Protein AF-A0A7C3QJI5-F1 (afdb_monomer_lite)

Structure (mmCIF, N/CA/C/O backbone):
data_AF-A0A7C3QJI5-F1
#
_entry.id   AF-A0A7C3QJI5-F1
#
loop_
_atom_site.group_PDB
_atom_site.id
_atom_site.type_symbol
_atom_site.label_atom_id
_atom_site.label_alt_id
_atom_site.label_comp_id
_atom_site.label_asym_id
_atom_site.label_entity_id
_atom_site.label_seq_id
_atom_site.pdbx_PDB_ins_code
_atom_site.Cartn_x
_atom_site.Cartn_y
_atom_site.Cartn_z
_atom_site.occupancy
_atom_site.B_iso_or_equiv
_atom_site.auth_seq_id
_atom_site.auth_comp_id
_atom_site.auth_asym_id
_atom_site.auth_atom_id
_atom_site.pdbx_PDB_model_num
ATOM 1 N N . MET A 1 1 ? -39.147 -34.433 25.032 1.00 37.22 1 MET A N 1
ATOM 2 C CA . MET A 1 1 ? -38.237 -33.957 23.972 1.00 37.22 1 MET A CA 1
ATOM 3 C C . MET A 1 1 ? -39.047 -33.051 23.064 1.00 37.22 1 MET A C 1
ATOM 5 O O . MET A 1 1 ? -39.838 -33.552 22.281 1.00 37.22 1 MET A O 1
ATOM 9 N N . ALA A 1 2 ? -38.952 -31.740 23.266 1.00 30.20 2 ALA A N 1
ATOM 10 C CA . ALA A 1 2 ? -39.577 -30.734 22.415 1.00 30.20 2 ALA A CA 1
ATOM 11 C C . ALA A 1 2 ? -38.428 -29.905 21.840 1.00 30.20 2 ALA A C 1
ATOM 13 O O . ALA A 1 2 ? -37.744 -29.210 22.587 1.00 30.20 2 ALA A O 1
ATOM 14 N N . GLY A 1 3 ? -38.141 -30.096 20.553 1.00 29.52 3 GLY A N 1
ATOM 15 C CA . GLY A 1 3 ? -37.125 -29.338 19.834 1.00 29.52 3 GLY A CA 1
ATOM 16 C C . GLY A 1 3 ? -37.731 -28.025 19.365 1.00 29.52 3 GLY A C 1
ATOM 17 O O . GLY A 1 3 ? -38.670 -28.031 18.572 1.00 29.52 3 GLY A O 1
ATOM 18 N N . ILE A 1 4 ? -37.219 -26.916 19.887 1.00 30.67 4 ILE A N 1
ATOM 19 C CA . ILE A 1 4 ? -37.513 -25.575 19.389 1.00 30.67 4 ILE A CA 1
ATOM 20 C C . ILE A 1 4 ? -36.635 -25.386 18.150 1.00 30.67 4 ILE A C 1
ATOM 22 O O . ILE A 1 4 ? -35.416 -25.293 18.257 1.00 30.67 4 ILE A O 1
ATOM 26 N N . SER A 1 5 ? -37.258 -25.397 16.974 1.00 29.47 5 SER A N 1
ATOM 27 C CA . SER A 1 5 ? -36.629 -24.958 15.731 1.00 29.47 5 SER A CA 1
ATOM 28 C C . SER A 1 5 ? -36.672 -23.433 15.724 1.00 29.47 5 SER A C 1
ATOM 30 O O . SER A 1 5 ? -37.748 -22.841 15.648 1.00 29.47 5 SER A O 1
ATOM 32 N N . ALA A 1 6 ? -35.510 -22.804 15.888 1.00 30.86 6 ALA A N 1
ATOM 33 C CA . ALA A 1 6 ? -35.349 -21.382 15.632 1.00 30.86 6 ALA A CA 1
ATOM 34 C C . ALA A 1 6 ? -35.400 -21.163 14.113 1.00 30.86 6 ALA A C 1
ATOM 36 O O . ALA A 1 6 ? -34.700 -21.845 13.363 1.00 30.86 6 ALA A O 1
ATOM 37 N N . ALA A 1 7 ? -36.270 -20.258 13.670 1.00 31.17 7 ALA A N 1
ATOM 38 C CA . ALA A 1 7 ? -36.302 -19.796 12.291 1.00 31.17 7 ALA A CA 1
ATOM 39 C C . ALA A 1 7 ? -35.037 -18.969 11.996 1.00 31.17 7 ALA A C 1
ATOM 41 O O . ALA A 1 7 ? -34.565 -18.269 12.897 1.00 31.17 7 ALA A O 1
ATOM 42 N N . PRO A 1 8 ? -34.490 -19.021 10.769 1.00 31.88 8 PRO A N 1
ATOM 43 C CA . PRO A 1 8 ? -33.385 -18.154 10.395 1.00 31.88 8 PRO A CA 1
ATOM 44 C C . PRO A 1 8 ? -33.875 -16.703 10.418 1.00 31.88 8 PRO A C 1
ATOM 46 O O . PRO A 1 8 ? -34.916 -16.377 9.844 1.00 31.88 8 PRO A O 1
ATOM 49 N N . ILE A 1 9 ? -33.140 -15.845 11.123 1.00 31.09 9 ILE A N 1
ATOM 50 C CA . ILE A 1 9 ? -33.306 -14.397 11.033 1.00 31.09 9 ILE A CA 1
ATOM 51 C C . ILE A 1 9 ? -32.809 -14.018 9.640 1.00 31.09 9 ILE A C 1
ATOM 53 O O . ILE A 1 9 ? -31.629 -14.174 9.339 1.00 31.09 9 ILE A O 1
ATOM 57 N N . ALA A 1 10 ? -33.724 -13.588 8.776 1.00 28.12 10 ALA A N 1
ATOM 58 C CA . ALA A 1 10 ? -33.364 -12.945 7.526 1.00 28.12 10 ALA A CA 1
ATOM 59 C C . ALA A 1 10 ? -32.764 -11.580 7.878 1.00 28.12 10 ALA A C 1
ATOM 61 O O . ALA A 1 10 ? -33.496 -10.647 8.205 1.00 28.12 10 ALA A O 1
ATOM 62 N N . VAL A 1 11 ? -31.435 -11.493 7.867 1.00 32.16 11 VAL A N 1
ATOM 63 C CA . VAL A 1 11 ? -30.728 -10.216 7.816 1.00 32.16 11 VAL A CA 1
ATOM 64 C C . VAL A 1 11 ? -30.914 -9.718 6.390 1.00 32.16 11 VAL A C 1
ATOM 66 O O . VAL A 1 11 ? -30.274 -10.193 5.460 1.00 32.16 11 VAL A O 1
ATOM 69 N N . THR A 1 12 ? -31.893 -8.844 6.184 1.00 32.06 12 THR A N 1
ATOM 70 C CA . THR A 1 12 ? -31.950 -8.031 4.973 1.00 32.06 12 THR A CA 1
ATOM 71 C C . THR A 1 12 ? -30.920 -6.927 5.160 1.00 32.06 12 THR A C 1
ATOM 73 O O . THR A 1 12 ? -31.272 -5.878 5.694 1.00 32.06 12 THR A O 1
ATOM 76 N N . SER A 1 13 ? -29.656 -7.177 4.806 1.00 41.47 13 SER A N 1
ATOM 77 C CA . SER A 1 13 ? -28.689 -6.090 4.670 1.00 41.47 13 SER A CA 1
ATOM 78 C C . SER A 1 13 ? -29.218 -5.174 3.571 1.00 41.47 13 SER A C 1
ATOM 80 O O . SER A 1 13 ? -29.479 -5.596 2.437 1.00 41.47 13 SER A O 1
ATOM 82 N N . ALA A 1 14 ? -29.515 -3.930 3.935 1.00 44.91 14 ALA A N 1
ATOM 83 C CA . ALA A 1 14 ? -29.798 -2.892 2.966 1.00 44.91 14 ALA A CA 1
ATOM 84 C C . ALA A 1 14 ? -28.475 -2.621 2.253 1.00 44.91 14 ALA A C 1
ATOM 86 O O . ALA A 1 14 ? -27.680 -1.812 2.701 1.00 44.91 14 ALA A O 1
ATOM 87 N N . ARG A 1 15 ? -28.200 -3.381 1.191 1.00 53.03 15 ARG A N 1
ATOM 88 C CA . ARG A 1 15 ? -26.990 -3.209 0.394 1.00 53.03 15 ARG A CA 1
ATOM 89 C C . ARG A 1 15 ? -26.927 -1.750 -0.047 1.00 53.03 15 ARG A C 1
ATOM 91 O O . ARG A 1 15 ? -27.808 -1.323 -0.802 1.00 53.03 15 ARG A O 1
ATOM 98 N N . ALA A 1 16 ? -25.924 -1.010 0.423 1.00 51.44 16 ALA A N 1
ATOM 99 C CA . ALA A 1 16 ? -25.669 0.341 -0.046 1.00 51.44 16 ALA A CA 1
ATOM 100 C C . ALA A 1 16 ? -25.594 0.290 -1.576 1.00 51.44 16 ALA A C 1
ATOM 102 O O . ALA A 1 16 ? -24.775 -0.429 -2.158 1.00 51.44 16 ALA A O 1
ATOM 103 N N . ALA A 1 17 ? -26.493 0.992 -2.266 1.00 51.75 17 ALA A N 1
ATOM 104 C CA . ALA A 1 17 ? -26.348 1.127 -3.706 1.00 51.75 17 ALA A CA 1
ATOM 105 C C . ALA A 1 17 ? -25.010 1.837 -3.967 1.00 51.75 17 ALA A C 1
ATOM 107 O O . ALA A 1 17 ? -24.667 2.765 -3.242 1.00 51.75 17 ALA A O 1
ATOM 108 N N . ALA A 1 18 ? -24.288 1.476 -5.029 1.00 49.03 18 ALA A N 1
ATOM 109 C CA . ALA A 1 18 ? -23.010 2.090 -5.432 1.00 49.03 18 ALA A CA 1
ATOM 110 C C . ALA A 1 18 ? -22.975 3.642 -5.398 1.00 49.03 18 ALA A C 1
ATOM 112 O O . ALA A 1 18 ? -21.908 4.246 -5.330 1.00 49.03 18 ALA A O 1
ATOM 113 N N . ALA A 1 19 ? -24.137 4.303 -5.466 1.00 45.56 19 ALA A N 1
ATOM 114 C CA . ALA A 1 19 ? -24.291 5.756 -5.380 1.00 45.56 19 ALA A CA 1
ATOM 115 C C . ALA A 1 19 ? -24.276 6.337 -3.946 1.00 45.56 19 ALA A C 1
ATOM 117 O O . ALA A 1 19 ? -24.152 7.554 -3.802 1.00 45.56 19 ALA A O 1
ATOM 118 N N . GLU A 1 20 ? -24.420 5.511 -2.908 1.00 59.94 20 GLU A N 1
ATOM 119 C CA . GLU A 1 20 ? -24.510 5.930 -1.500 1.00 59.94 20 GLU A CA 1
ATOM 120 C C . GLU A 1 20 ? -23.198 5.750 -0.730 1.00 59.94 20 GLU A C 1
ATOM 122 O O . GLU A 1 20 ? -23.018 6.390 0.305 1.00 59.94 20 GLU A O 1
ATOM 127 N N . ILE A 1 21 ? -22.241 4.994 -1.282 1.00 64.38 21 ILE A N 1
ATOM 128 C CA . ILE A 1 21 ? -20.943 4.771 -0.645 1.00 64.38 21 ILE A CA 1
ATOM 129 C C . ILE A 1 21 ? -20.172 6.105 -0.546 1.00 64.38 21 ILE A C 1
ATOM 131 O O . ILE A 1 21 ? -19.881 6.739 -1.573 1.00 64.38 21 ILE A O 1
ATOM 135 N N . PRO A 1 22 ? -19.843 6.581 0.671 1.00 64.62 22 PRO A N 1
ATOM 136 C CA . PRO A 1 22 ? -19.053 7.787 0.850 1.00 64.62 22 PRO A CA 1
ATOM 137 C C . PRO A 1 22 ? -17.663 7.587 0.246 1.00 64.62 22 PRO A C 1
ATOM 139 O O . PRO A 1 22 ? -16.933 6.672 0.617 1.00 64.62 22 PRO A O 1
ATOM 142 N N . TYR A 1 23 ? -17.287 8.483 -0.664 1.00 67.12 23 TYR A N 1
ATOM 143 C CA . TYR A 1 23 ? -16.016 8.394 -1.361 1.00 67.12 23 TYR A CA 1
ATOM 144 C C . TYR A 1 23 ? -15.175 9.659 -1.175 1.00 67.12 23 TYR A C 1
ATOM 146 O O . TYR A 1 23 ? -15.666 10.790 -1.272 1.00 67.12 23 TYR A O 1
ATOM 154 N N . TYR A 1 24 ? -13.890 9.465 -0.901 1.00 73.12 24 TYR A N 1
ATOM 155 C CA . TYR A 1 24 ? -12.886 10.516 -0.798 1.00 73.12 24 TYR A CA 1
ATOM 156 C C . TYR A 1 24 ? -11.577 9.994 -1.385 1.00 73.12 24 TYR A C 1
ATOM 158 O O . TYR A 1 24 ? -11.212 8.845 -1.169 1.00 73.12 24 TYR A O 1
ATOM 166 N N . ILE A 1 25 ? -10.892 10.831 -2.161 1.00 73.44 25 ILE A N 1
ATOM 167 C CA . ILE A 1 25 ? -9.650 10.453 -2.831 1.00 73.44 25 ILE A CA 1
ATOM 168 C C . ILE A 1 25 ? -8.547 11.400 -2.383 1.00 73.44 25 ILE A C 1
ATOM 170 O O . ILE A 1 25 ? -8.699 12.621 -2.501 1.00 73.44 25 ILE A O 1
ATOM 174 N N . ASN A 1 26 ? -7.441 10.830 -1.906 1.00 76.94 26 ASN A N 1
ATOM 175 C CA . ASN A 1 26 ? -6.274 11.558 -1.448 1.00 76.94 26 ASN A CA 1
ATOM 176 C C . ASN A 1 26 ? -4.977 10.953 -2.004 1.00 76.94 26 ASN A C 1
ATOM 178 O O . ASN A 1 26 ? -4.395 10.032 -1.444 1.00 76.94 26 ASN A O 1
ATOM 182 N N . TYR A 1 27 ? -4.474 11.547 -3.083 1.00 75.00 27 TYR A N 1
ATOM 183 C CA . TYR A 1 27 ? -3.225 11.126 -3.727 1.00 75.00 27 TYR A CA 1
ATOM 184 C C . TYR A 1 27 ? -1.950 11.559 -2.984 1.00 75.00 27 TYR A C 1
ATOM 186 O O . TYR A 1 27 ? -0.862 11.477 -3.547 1.00 75.00 27 TYR A O 1
ATOM 194 N N . VAL A 1 28 ? -2.070 12.082 -1.761 1.00 76.38 28 VAL A N 1
ATOM 195 C CA . VAL A 1 28 ? -0.920 12.476 -0.945 1.00 76.38 28 VAL A CA 1
ATOM 196 C C . VAL A 1 28 ? -0.322 11.244 -0.286 1.00 76.38 28 VAL A C 1
ATOM 198 O O . VAL A 1 28 ? -1.032 10.506 0.397 1.00 76.38 28 VAL A O 1
ATOM 201 N N . ALA A 1 29 ? 0.991 11.071 -0.433 1.00 72.75 29 ALA A N 1
ATOM 202 C CA . ALA A 1 29 ? 1.708 10.045 0.311 1.00 72.75 29 ALA A CA 1
ATOM 203 C C . ALA A 1 29 ? 1.620 10.290 1.828 1.00 72.75 29 ALA A C 1
ATOM 205 O O . ALA A 1 29 ? 1.608 11.448 2.274 1.00 72.75 29 ALA A O 1
ATOM 206 N N . PRO A 1 30 ? 1.599 9.224 2.649 1.00 67.69 30 PRO A N 1
ATOM 207 C CA . PRO A 1 30 ? 1.715 9.353 4.095 1.00 67.69 30 PRO A CA 1
ATOM 208 C C . PRO A 1 30 ? 2.927 10.212 4.479 1.00 67.69 30 PRO A C 1
ATOM 210 O O . PRO A 1 30 ? 4.040 10.017 3.992 1.00 67.69 30 PRO A O 1
ATOM 213 N N . ARG A 1 31 ? 2.722 11.198 5.360 1.00 63.59 31 ARG A N 1
ATOM 214 C CA . ARG A 1 31 ? 3.813 12.069 5.812 1.00 63.59 31 ARG A CA 1
ATOM 215 C C . ARG A 1 31 ? 4.606 11.387 6.916 1.00 63.59 31 ARG A C 1
ATOM 217 O O . ARG A 1 31 ? 4.045 11.066 7.958 1.00 63.59 31 ARG A O 1
ATOM 224 N N . ILE A 1 32 ? 5.916 11.292 6.733 1.00 53.62 32 ILE A N 1
ATOM 225 C CA . ILE A 1 32 ? 6.856 11.027 7.824 1.00 53.62 32 ILE A CA 1
ATOM 226 C C . ILE A 1 32 ? 7.252 12.377 8.433 1.00 53.62 32 ILE A C 1
ATOM 228 O O . ILE A 1 32 ? 7.535 13.342 7.713 1.00 53.62 32 ILE A O 1
ATOM 232 N N . GLU A 1 33 ? 7.237 12.477 9.762 1.00 47.34 33 GLU A N 1
ATOM 233 C CA . GLU A 1 33 ? 7.727 13.665 10.458 1.00 47.34 33 GLU A CA 1
ATOM 234 C C . GLU A 1 33 ? 9.216 13.859 10.136 1.00 47.34 33 GLU A C 1
ATOM 236 O O . GLU A 1 33 ? 10.023 12.938 10.261 1.00 47.34 33 GLU A O 1
ATOM 241 N N . ARG A 1 34 ? 9.598 15.056 9.675 1.00 50.12 34 ARG A N 1
ATOM 242 C CA . ARG A 1 34 ? 11.010 15.350 9.414 1.00 50.12 34 ARG A CA 1
ATOM 243 C C . ARG A 1 34 ? 11.739 15.415 10.755 1.00 50.12 34 ARG A C 1
ATOM 245 O O . ARG A 1 34 ? 11.548 16.382 11.487 1.00 50.12 34 ARG A O 1
ATOM 252 N N . GLN A 1 35 ? 12.599 14.440 11.052 1.00 40.69 35 GLN A N 1
ATOM 253 C CA . GLN A 1 35 ? 13.579 14.588 12.131 1.00 40.69 35 GLN A CA 1
ATOM 254 C C . GLN A 1 35 ? 14.497 15.770 11.795 1.00 40.69 35 GLN A C 1
ATOM 256 O O . GLN A 1 35 ? 15.209 15.755 10.793 1.00 40.69 35 GLN A O 1
ATOM 261 N N . SER A 1 36 ? 14.445 16.820 12.611 1.00 46.78 36 SER A N 1
ATOM 262 C CA . SER A 1 36 ? 15.099 18.113 12.361 1.00 46.78 36 SER A CA 1
ATOM 263 C C . SER A 1 36 ? 16.388 18.318 13.162 1.00 46.78 36 SER A C 1
ATOM 265 O O . SER A 1 36 ? 16.854 19.444 13.326 1.00 46.78 36 SER A O 1
ATOM 267 N N . ASP A 1 37 ? 16.966 17.246 13.698 1.00 40.91 37 ASP A N 1
ATOM 268 C CA . ASP A 1 37 ? 17.826 17.367 14.880 1.00 40.91 37 ASP A CA 1
ATOM 269 C C . ASP A 1 37 ? 19.327 17.231 14.550 1.00 40.91 37 ASP A C 1
ATOM 271 O O . ASP A 1 37 ? 20.174 17.300 15.442 1.00 40.91 37 ASP A O 1
ATOM 275 N N . GLY A 1 38 ? 19.681 17.062 13.269 1.00 44.06 38 GLY A N 1
ATOM 276 C CA . GLY A 1 38 ? 21.058 16.879 12.798 1.00 44.06 38 GLY A CA 1
ATOM 277 C C . GLY A 1 38 ? 21.516 17.946 11.793 1.00 44.06 38 GLY A C 1
ATOM 278 O O . GLY A 1 38 ? 20.692 18.525 11.087 1.00 44.06 38 GLY A O 1
ATOM 279 N N . PRO A 1 39 ? 22.832 18.223 11.693 1.00 38.03 39 PRO A N 1
ATOM 280 C CA . PRO A 1 39 ? 23.362 19.080 10.641 1.00 38.03 39 PRO A CA 1
ATOM 281 C C . PRO A 1 39 ? 23.146 18.421 9.272 1.00 38.03 39 PRO A C 1
ATOM 283 O O . PRO A 1 39 ? 23.663 17.339 9.000 1.00 38.03 39 PRO A O 1
ATOM 286 N N . GLU A 1 40 ? 22.382 19.094 8.415 1.00 45.47 40 GLU A N 1
ATOM 287 C CA . GLU A 1 40 ? 22.104 18.682 7.039 1.00 45.47 40 GLU A CA 1
ATOM 288 C C . GLU A 1 40 ? 23.413 18.542 6.238 1.00 45.47 40 GLU A C 1
ATOM 290 O O . GLU A 1 40 ? 24.265 19.437 6.240 1.00 45.47 40 GLU A O 1
ATOM 295 N N . VAL A 1 41 ? 23.600 17.407 5.555 1.00 46.00 41 VAL A N 1
ATOM 296 C CA . VAL A 1 41 ? 24.807 17.147 4.756 1.00 46.00 41 VAL A CA 1
ATOM 297 C C . VAL A 1 41 ? 24.670 17.842 3.400 1.00 46.00 41 VAL A C 1
ATOM 299 O O . VAL A 1 41 ? 23.719 17.603 2.661 1.00 46.00 41 VAL A O 1
ATOM 302 N N . ALA A 1 42 ? 25.618 18.721 3.069 1.00 39.25 42 ALA A N 1
ATOM 303 C CA . ALA A 1 42 ? 25.590 19.499 1.833 1.00 39.25 42 ALA A CA 1
ATOM 304 C C . ALA A 1 42 ? 25.774 18.613 0.585 1.00 39.25 42 ALA A C 1
ATOM 306 O O . ALA A 1 42 ? 26.784 17.920 0.450 1.00 39.25 42 ALA A O 1
ATOM 307 N N . GLY A 1 43 ? 24.830 18.699 -0.356 1.00 47.25 43 GLY A N 1
ATOM 308 C CA . GLY A 1 43 ? 24.978 18.170 -1.712 1.00 47.25 43 GLY A CA 1
ATOM 309 C C . GLY A 1 43 ? 25.944 19.000 -2.569 1.00 47.25 43 GLY A C 1
ATOM 310 O O . GLY A 1 43 ? 26.368 20.104 -2.199 1.00 47.25 43 GLY A O 1
ATOM 311 N N . ALA A 1 44 ? 26.303 18.471 -3.742 1.00 36.16 44 ALA A N 1
ATOM 312 C CA . ALA A 1 44 ? 27.173 19.153 -4.698 1.00 36.16 44 ALA A CA 1
ATOM 313 C C . ALA A 1 44 ? 26.539 20.482 -5.155 1.00 36.16 44 ALA A C 1
ATOM 315 O O . ALA A 1 44 ? 25.584 20.491 -5.923 1.00 36.16 44 ALA A O 1
ATOM 316 N N . GLY A 1 45 ? 27.073 21.610 -4.674 1.00 47.28 45 GLY A N 1
ATOM 317 C CA . GLY A 1 45 ? 26.586 22.955 -5.012 1.00 47.28 45 GLY A CA 1
ATOM 318 C C . GLY A 1 45 ? 26.290 23.865 -3.818 1.00 47.28 45 GLY A C 1
ATOM 319 O O . GLY A 1 45 ? 26.064 25.054 -4.021 1.00 47.28 45 GLY A O 1
ATOM 320 N N . GLY A 1 46 ? 26.342 23.362 -2.579 1.00 34.97 46 GLY A N 1
ATOM 321 C CA . GLY A 1 46 ? 26.283 24.211 -1.379 1.00 34.97 46 GLY A CA 1
ATOM 322 C C . GLY A 1 46 ? 24.930 24.888 -1.117 1.00 34.97 46 GLY A C 1
ATOM 323 O O . GLY A 1 46 ? 24.886 25.875 -0.385 1.00 34.97 46 GLY A O 1
ATOM 324 N N . VAL A 1 47 ? 23.840 24.371 -1.691 1.00 34.50 47 VAL A N 1
ATOM 325 C CA . VAL A 1 47 ? 22.466 24.779 -1.362 1.00 34.50 47 VAL A CA 1
ATOM 326 C C . VAL A 1 47 ? 21.850 23.729 -0.428 1.00 34.50 47 VAL A C 1
ATOM 328 O O . VAL A 1 47 ? 22.050 22.528 -0.606 1.00 34.50 47 VAL A O 1
ATOM 331 N N . LEU A 1 48 ? 21.178 24.206 0.619 1.00 42.41 48 LEU A N 1
ATOM 332 C CA . LEU A 1 48 ? 20.594 23.415 1.706 1.00 42.41 48 LEU A CA 1
ATOM 333 C C . LEU A 1 48 ? 19.191 22.934 1.300 1.00 42.41 48 LEU A C 1
ATOM 335 O O . LEU A 1 48 ? 18.396 23.728 0.798 1.00 42.41 48 LEU A O 1
ATOM 339 N N . GLY A 1 49 ? 18.911 21.645 1.490 1.00 40.34 49 GLY A N 1
ATOM 340 C CA . GLY A 1 49 ? 17.729 20.934 0.986 1.00 40.34 49 GLY A CA 1
ATOM 341 C C . GLY A 1 49 ? 18.129 19.731 0.117 1.00 40.34 49 GLY A C 1
ATOM 342 O O . GLY A 1 49 ? 19.312 19.603 -0.210 1.00 40.34 49 GLY A O 1
ATOM 343 N N . PRO A 1 50 ? 17.195 18.837 -0.263 1.00 37.22 50 PRO A N 1
ATOM 344 C CA . PRO A 1 50 ? 17.465 17.722 -1.171 1.00 37.22 50 PRO A CA 1
ATOM 345 C C . PRO A 1 50 ? 17.841 18.271 -2.557 1.00 37.22 50 PRO A C 1
ATOM 347 O O . PRO A 1 50 ? 17.024 18.383 -3.466 1.00 37.22 50 PRO A O 1
ATOM 350 N N . THR A 1 51 ? 19.094 18.685 -2.711 1.00 38.94 51 THR A N 1
ATOM 351 C CA . THR A 1 51 ? 19.595 19.385 -3.897 1.00 38.94 51 THR A CA 1
ATOM 352 C C . THR A 1 51 ? 19.878 18.457 -5.065 1.00 38.94 51 THR A C 1
ATOM 354 O O . THR A 1 51 ? 20.075 18.947 -6.172 1.00 38.94 51 THR A O 1
ATOM 357 N N . SER A 1 52 ? 19.815 17.136 -4.879 1.00 43.16 52 SER A N 1
ATOM 358 C CA . SER A 1 52 ? 19.763 16.204 -6.009 1.00 43.16 52 SER A CA 1
ATOM 359 C C . SER A 1 52 ? 18.410 16.224 -6.737 1.00 43.16 52 SER A C 1
ATOM 361 O O . SER A 1 52 ? 18.360 15.797 -7.883 1.00 43.16 52 SER A O 1
ATOM 363 N N . TYR A 1 53 ? 17.338 16.753 -6.122 1.00 48.81 53 TYR A N 1
ATOM 364 C CA . TYR A 1 53 ? 15.956 16.639 -6.630 1.00 48.81 53 TYR A CA 1
ATOM 365 C C . TYR A 1 53 ? 15.200 17.978 -6.751 1.00 48.81 53 TYR A C 1
ATOM 367 O O . TYR A 1 53 ? 13.986 17.984 -6.968 1.00 48.81 53 TYR A O 1
ATOM 375 N N . GLY A 1 54 ? 15.895 19.109 -6.570 1.00 55.41 54 GLY A N 1
ATOM 376 C CA . GLY A 1 54 ? 15.373 20.416 -6.126 1.00 55.41 54 GLY A CA 1
ATOM 377 C C . GLY A 1 54 ? 14.326 21.151 -6.977 1.00 55.41 54 GLY A C 1
ATOM 378 O O . GLY A 1 54 ? 14.097 22.321 -6.727 1.00 55.41 54 GLY A O 1
ATOM 379 N N . SER A 1 55 ? 13.679 20.524 -7.962 1.00 65.75 55 SER A N 1
ATOM 380 C CA . SER A 1 55 ? 12.449 21.069 -8.566 1.00 65.75 55 SER A CA 1
ATOM 381 C C . SER A 1 55 ? 11.336 20.027 -8.650 1.00 65.75 55 SER A C 1
ATOM 383 O O . SER A 1 55 ? 10.210 20.318 -8.261 1.00 65.75 55 SER A O 1
ATOM 385 N N . THR A 1 56 ? 11.636 18.791 -9.053 1.00 72.88 56 THR A N 1
ATOM 386 C CA . THR A 1 56 ? 10.650 17.703 -9.149 1.00 72.88 56 THR A CA 1
ATOM 387 C C . THR A 1 56 ? 10.119 17.283 -7.779 1.00 72.88 56 THR A C 1
ATOM 389 O O . THR A 1 56 ? 8.911 17.139 -7.601 1.00 72.88 56 THR A O 1
ATOM 392 N N . LEU A 1 57 ? 10.995 17.139 -6.778 1.00 72.94 57 LEU A N 1
ATOM 393 C CA . LEU A 1 57 ? 10.568 16.817 -5.413 1.00 72.94 57 LEU A CA 1
ATOM 394 C C . LEU A 1 57 ? 9.841 18.000 -4.760 1.00 72.94 57 LEU A C 1
ATOM 396 O O . LEU A 1 57 ? 8.881 17.807 -4.022 1.00 72.94 57 LEU A O 1
ATOM 400 N N . GLU A 1 58 ? 10.245 19.236 -5.059 1.00 74.88 58 GLU A N 1
ATOM 401 C CA . GLU A 1 58 ? 9.523 20.424 -4.588 1.00 74.88 58 GLU A CA 1
ATOM 402 C C . GLU A 1 58 ? 8.121 20.512 -5.200 1.00 74.88 58 GLU A C 1
ATOM 404 O O . GLU A 1 58 ? 7.160 20.805 -4.490 1.00 74.88 58 GLU A O 1
ATOM 409 N N . GLN A 1 59 ? 7.980 20.202 -6.492 1.00 77.12 59 GLN A N 1
ATOM 410 C CA . GLN A 1 59 ? 6.683 20.071 -7.156 1.00 77.12 59 GLN A CA 1
ATOM 411 C C . GLN A 1 59 ? 5.846 18.967 -6.513 1.00 77.12 59 GLN A C 1
ATOM 413 O O . GLN A 1 59 ? 4.660 19.186 -6.262 1.00 77.12 59 GLN A O 1
ATOM 418 N N . ALA A 1 60 ? 6.458 17.822 -6.195 1.00 76.88 60 ALA A N 1
ATOM 419 C CA . ALA A 1 60 ? 5.775 16.736 -5.510 1.00 76.88 60 ALA A CA 1
ATOM 420 C C . ALA A 1 60 ? 5.230 17.207 -4.152 1.00 76.88 60 ALA A C 1
ATOM 422 O O . ALA A 1 60 ? 4.026 17.158 -3.916 1.00 76.88 60 ALA A O 1
ATOM 423 N N . LEU A 1 61 ? 6.085 17.802 -3.317 1.00 78.81 61 LEU A N 1
ATOM 424 C CA . LEU A 1 61 ? 5.708 18.346 -2.011 1.00 78.81 61 LEU A CA 1
ATOM 425 C C . LEU A 1 61 ? 4.655 19.462 -2.107 1.00 78.81 61 LEU A C 1
ATOM 427 O O . LEU A 1 61 ? 3.795 19.579 -1.232 1.00 78.81 61 LEU A O 1
ATOM 431 N N . ALA A 1 62 ? 4.698 20.293 -3.150 1.00 78.50 62 ALA A N 1
ATOM 432 C CA . ALA A 1 62 ? 3.708 21.343 -3.379 1.00 78.50 62 ALA A CA 1
ATOM 433 C C . ALA A 1 62 ? 2.334 20.767 -3.756 1.00 78.50 62 ALA A C 1
ATOM 435 O O . ALA A 1 62 ? 1.303 21.261 -3.289 1.00 78.50 62 ALA A O 1
ATOM 436 N N . ILE A 1 63 ? 2.314 19.711 -4.573 1.00 78.62 63 ILE A N 1
ATOM 437 C CA . ILE A 1 63 ? 1.103 18.946 -4.884 1.00 78.62 63 ILE A CA 1
ATOM 438 C C . ILE A 1 63 ? 0.564 18.304 -3.606 1.00 78.62 63 ILE A C 1
ATOM 440 O O . ILE A 1 63 ? -0.609 18.490 -3.281 1.00 78.62 63 ILE A O 1
ATOM 444 N N . ASP A 1 64 ? 1.428 17.663 -2.826 1.00 78.00 64 ASP A N 1
ATOM 445 C CA . ASP A 1 64 ? 1.044 17.007 -1.581 1.00 78.00 64 ASP A CA 1
ATOM 446 C C . ASP A 1 64 ? 0.470 18.001 -0.563 1.00 78.00 64 ASP A C 1
ATOM 448 O O . ASP A 1 64 ? -0.519 17.735 0.119 1.00 78.00 64 ASP A O 1
ATOM 452 N N . ALA A 1 65 ? 1.035 19.207 -0.485 1.00 76.25 65 ALA A N 1
ATOM 453 C CA . ALA A 1 65 ? 0.508 20.279 0.353 1.00 76.25 65 ALA A CA 1
ATOM 454 C C . ALA A 1 65 ? -0.894 20.741 -0.078 1.00 76.25 65 ALA A C 1
ATOM 456 O O . ALA A 1 65 ? -1.711 21.076 0.782 1.00 76.25 65 ALA A O 1
ATOM 457 N N . LYS A 1 66 ? -1.197 20.741 -1.383 1.00 67.25 66 LYS A N 1
ATOM 458 C CA . LYS A 1 66 ? -2.510 21.136 -1.916 1.00 67.25 66 LYS A CA 1
ATOM 459 C C . LYS A 1 66 ? -3.611 20.136 -1.554 1.00 67.25 66 LYS A C 1
ATOM 461 O O . LYS A 1 66 ? -4.758 20.547 -1.385 1.00 67.25 66 LYS A O 1
ATOM 466 N N . TYR A 1 67 ? -3.270 18.855 -1.439 1.00 69.75 67 TYR A N 1
ATOM 467 C CA . TYR A 1 67 ? -4.234 17.775 -1.216 1.00 69.75 67 TYR A CA 1
ATOM 468 C C . TYR A 1 67 ? -4.211 17.200 0.208 1.00 69.75 67 TYR A C 1
ATOM 470 O O . TYR A 1 67 ? -4.949 16.271 0.494 1.00 69.75 67 TYR A O 1
ATOM 478 N N . ALA A 1 68 ? -3.469 17.806 1.141 1.00 69.19 68 ALA A N 1
ATOM 479 C CA . ALA A 1 68 ? -3.349 17.358 2.535 1.00 69.19 68 ALA A CA 1
ATOM 480 C C . ALA A 1 68 ? -4.620 17.517 3.403 1.00 69.19 68 ALA A C 1
ATOM 482 O O . ALA A 1 68 ? -4.546 17.436 4.630 1.00 69.19 68 ALA A O 1
ATOM 483 N N . GLY A 1 69 ? -5.773 17.812 2.799 1.00 69.12 69 GLY A N 1
ATOM 484 C CA . GLY A 1 69 ? -7.042 17.827 3.520 1.00 69.12 69 GLY A CA 1
ATOM 485 C C . GLY A 1 69 ? -7.411 16.419 3.990 1.00 69.12 69 GLY A C 1
ATOM 486 O O . GLY A 1 69 ? -7.044 15.438 3.360 1.00 69.12 69 GLY A O 1
ATOM 487 N N . GLY A 1 70 ? -8.137 16.309 5.100 1.00 69.25 70 GLY A N 1
ATOM 488 C CA . GLY A 1 70 ? -8.831 15.065 5.437 1.00 69.25 70 GLY A CA 1
ATOM 489 C C . GLY A 1 70 ? -10.136 14.929 4.647 1.00 69.25 70 GLY A C 1
ATOM 490 O O . GLY A 1 70 ? -10.553 15.861 3.949 1.00 69.25 70 GLY A O 1
ATOM 491 N N . ASN A 1 71 ? -10.829 13.802 4.818 1.00 76.25 71 ASN A N 1
ATOM 492 C CA . ASN A 1 71 ? -12.165 13.614 4.260 1.00 76.25 71 ASN A CA 1
ATOM 493 C C . ASN A 1 71 ? -13.103 14.751 4.728 1.00 76.25 71 ASN A C 1
ATOM 495 O O . ASN A 1 71 ? -13.294 14.957 5.932 1.00 76.25 71 ASN A O 1
ATOM 499 N N . PRO A 1 72 ? -13.710 15.521 3.805 1.00 77.62 72 PRO A N 1
ATOM 500 C CA . PRO A 1 72 ? -14.518 16.680 4.160 1.00 77.62 72 PRO A CA 1
ATOM 501 C C . PRO A 1 72 ? -15.826 16.324 4.881 1.00 77.62 72 PRO A C 1
ATOM 503 O O . PRO A 1 72 ? -16.389 17.198 5.544 1.00 77.62 72 PRO A O 1
ATOM 506 N N . ARG A 1 73 ? -16.347 15.095 4.744 1.00 77.25 73 ARG A N 1
ATOM 507 C CA . ARG A 1 73 ? -17.517 14.636 5.516 1.00 77.25 73 ARG A CA 1
ATOM 508 C C . ARG A 1 73 ? -17.124 14.419 6.974 1.00 77.25 73 ARG A C 1
ATOM 510 O O . ARG A 1 73 ? -17.718 15.042 7.857 1.00 77.25 73 ARG A O 1
ATOM 517 N N . ASP A 1 74 ? -16.052 13.671 7.198 1.00 78.00 74 ASP A N 1
ATOM 518 C CA . ASP A 1 74 ? -15.541 13.360 8.536 1.00 78.00 74 ASP A CA 1
ATOM 519 C C . ASP A 1 74 ? -15.094 14.630 9.258 1.00 78.00 74 ASP A C 1
ATOM 521 O O . ASP A 1 74 ? -15.444 14.847 10.416 1.00 78.00 74 ASP A O 1
ATOM 525 N N . ALA A 1 75 ? -14.428 15.549 8.550 1.00 81.56 75 ALA A N 1
ATOM 526 C CA . ALA A 1 75 ? -14.033 16.846 9.094 1.00 81.56 75 ALA A CA 1
ATOM 527 C C . ALA A 1 75 ? -15.238 17.682 9.570 1.00 81.56 75 ALA A C 1
ATOM 529 O O . ALA A 1 75 ? -15.172 18.334 10.614 1.00 81.56 75 ALA A O 1
ATOM 530 N N . LYS A 1 76 ? -16.368 17.657 8.844 1.00 83.00 76 LYS A N 1
ATOM 531 C CA . LYS A 1 76 ? -17.604 18.341 9.271 1.00 83.00 76 LYS A CA 1
ATOM 532 C C . LYS A 1 76 ? -18.220 17.678 10.498 1.00 83.00 76 LYS A C 1
ATOM 534 O O . LYS A 1 76 ? -18.680 18.384 11.398 1.00 83.00 76 LYS A O 1
ATOM 539 N N . GLN A 1 77 ? -18.238 16.349 10.536 1.00 80.88 77 GLN A N 1
ATOM 540 C CA . GLN A 1 77 ? -18.771 15.600 11.670 1.00 80.88 77 GLN A CA 1
ATOM 541 C C . GLN A 1 77 ? -17.917 15.816 12.926 1.00 80.88 77 GLN A C 1
ATOM 543 O O . GLN A 1 77 ? -18.458 16.066 14.006 1.00 80.88 77 GLN A O 1
ATOM 548 N N . LEU A 1 78 ? -16.591 15.827 12.775 1.00 84.25 78 LEU A N 1
ATOM 549 C CA . LEU A 1 78 ? -15.646 16.177 13.829 1.00 84.25 78 LEU A CA 1
ATOM 550 C C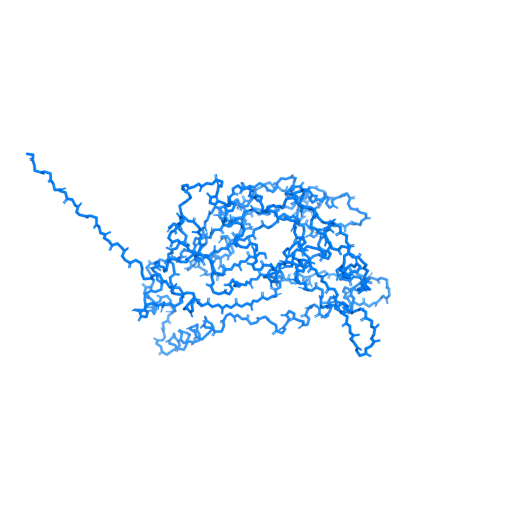 . LEU A 1 78 ? -15.901 17.596 14.349 1.00 84.25 78 LEU A C 1
ATOM 552 O O . LEU A 1 78 ? -16.123 17.767 15.544 1.00 84.25 78 LEU A O 1
ATOM 556 N N . ALA A 1 79 ? -15.986 18.596 13.466 1.00 87.56 79 ALA A N 1
ATOM 557 C CA . ALA A 1 79 ? -16.253 19.980 13.864 1.00 87.56 79 ALA A CA 1
ATOM 558 C C . ALA A 1 79 ? -17.587 20.134 14.624 1.00 87.56 79 ALA A C 1
ATOM 560 O O . ALA A 1 79 ? -17.686 20.906 15.582 1.00 87.56 79 ALA A O 1
ATOM 561 N N . LYS A 1 80 ? -18.626 19.380 14.235 1.00 86.94 80 LYS A N 1
ATOM 562 C CA . LYS A 1 80 ? -19.915 19.343 14.946 1.00 86.94 80 LYS A CA 1
ATOM 563 C C . LYS A 1 80 ? -19.765 18.758 16.355 1.00 86.94 80 LYS A C 1
ATOM 565 O O . LYS A 1 80 ? -20.291 19.339 17.307 1.00 86.94 80 LYS A O 1
ATOM 570 N N . LEU A 1 81 ? -19.042 17.645 16.492 1.00 86.69 81 LEU A N 1
ATOM 571 C CA . LEU A 1 81 ? -18.759 17.004 17.781 1.00 86.69 81 LEU A CA 1
ATOM 572 C C . LEU A 1 81 ? -17.906 17.897 18.691 1.00 86.69 81 LEU A C 1
ATOM 574 O O . LEU A 1 81 ? -18.198 18.001 19.880 1.00 86.69 81 LEU A O 1
ATOM 578 N N . GLU A 1 82 ? -16.904 18.585 18.147 1.00 89.25 82 GLU A N 1
ATOM 579 C CA . GLU A 1 82 ? -16.073 19.543 18.883 1.00 89.25 82 GLU A CA 1
ATOM 580 C C . GLU A 1 82 ? -16.889 20.742 19.374 1.00 89.25 82 GLU A C 1
ATOM 582 O O . GLU A 1 82 ? -16.815 21.114 20.548 1.00 89.25 82 GLU A O 1
ATOM 587 N N . ALA A 1 83 ? -17.738 21.315 18.516 1.00 92.25 83 ALA A N 1
ATOM 588 C CA . ALA A 1 83 ? -18.634 22.400 18.907 1.00 92.25 83 ALA A CA 1
ATOM 589 C C . ALA A 1 83 ? -19.599 21.966 20.024 1.00 92.25 83 ALA A C 1
ATOM 591 O O . ALA A 1 83 ? -19.855 22.726 20.964 1.00 92.25 83 ALA A O 1
ATOM 592 N N . GLN A 1 84 ? -20.114 20.734 19.954 1.00 91.94 84 GLN A N 1
ATOM 593 C CA . GLN A 1 84 ? -20.950 20.161 21.005 1.00 91.94 84 GLN A CA 1
ATOM 594 C C . GLN A 1 84 ? -20.160 19.933 22.301 1.00 91.94 84 GLN A C 1
ATOM 596 O O . GLN A 1 84 ? -20.657 20.271 23.376 1.00 91.94 84 GLN A O 1
ATOM 601 N N . ALA A 1 85 ? -18.925 19.437 22.210 1.00 93.12 85 ALA A N 1
ATOM 602 C CA . ALA A 1 85 ? -18.038 19.233 23.352 1.00 93.12 85 ALA A CA 1
ATOM 603 C C . ALA A 1 85 ? -17.760 20.531 24.110 1.00 93.12 85 ALA A C 1
ATOM 605 O O . ALA A 1 85 ? -17.903 20.573 25.334 1.00 93.12 85 ALA A O 1
ATOM 606 N N . ILE A 1 86 ? -17.463 21.611 23.382 1.00 94.62 86 ILE A N 1
ATOM 607 C CA . ILE A 1 86 ? -17.265 22.947 23.955 1.00 94.62 86 ILE A CA 1
ATOM 608 C C . ILE A 1 86 ? -18.555 23.445 24.617 1.00 94.62 86 ILE A C 1
ATOM 610 O O . ILE A 1 86 ? -18.526 23.934 25.746 1.00 94.62 86 ILE A O 1
ATOM 614 N N . LYS A 1 87 ? -19.700 23.310 23.937 1.00 95.50 87 LYS A N 1
ATOM 615 C CA . LYS A 1 87 ? -20.994 23.802 24.431 1.00 95.50 87 LYS A CA 1
ATOM 616 C C . LYS A 1 87 ? -21.469 23.071 25.688 1.00 95.50 87 LYS A C 1
ATOM 618 O O . LYS A 1 87 ? -22.020 23.702 26.587 1.00 95.50 87 LYS A O 1
ATOM 623 N N . GLU A 1 88 ? -21.313 21.753 25.733 1.00 95.31 88 GLU A N 1
ATOM 624 C CA . GLU A 1 88 ? -21.796 20.913 26.834 1.00 95.31 88 GLU A CA 1
ATOM 625 C C . GLU A 1 88 ? -20.766 20.717 27.951 1.00 95.31 88 GLU A C 1
ATOM 627 O O . GLU A 1 88 ? -21.109 20.152 28.990 1.00 95.31 88 GLU A O 1
ATOM 632 N N . ASN A 1 89 ? -19.524 21.177 27.754 1.00 94.25 89 ASN A N 1
ATOM 633 C CA . ASN A 1 89 ? -18.389 20.907 28.635 1.00 94.25 89 ASN A CA 1
ATOM 634 C C . ASN A 1 89 ? -18.221 19.399 28.915 1.00 94.25 89 ASN A C 1
ATOM 636 O O . ASN A 1 89 ? -18.046 18.965 30.055 1.00 94.25 89 ASN A O 1
ATOM 640 N N . LYS A 1 90 ? -18.332 18.599 27.850 1.00 92.88 90 LYS A N 1
ATOM 641 C CA . LYS A 1 90 ? -18.198 17.137 27.857 1.00 92.88 90 LYS A CA 1
ATOM 642 C C . LYS A 1 90 ? -17.166 16.722 26.822 1.00 92.88 90 LYS A C 1
ATOM 644 O O . LYS A 1 90 ? -17.082 17.329 25.761 1.00 92.88 90 LYS A O 1
ATOM 649 N N . SER A 1 91 ? -16.414 15.661 27.090 1.00 86.19 91 SER A N 1
ATOM 650 C CA . SER A 1 91 ? -15.535 15.075 26.077 1.00 86.19 91 SER A CA 1
ATOM 651 C C . SER A 1 91 ? -16.348 14.382 24.972 1.00 86.19 91 SER A C 1
ATOM 653 O O . SER A 1 91 ? -17.461 13.915 25.240 1.00 86.19 91 SER A O 1
ATOM 655 N N . PRO A 1 92 ? -15.797 14.214 23.753 1.00 82.31 92 PRO A N 1
ATOM 656 C CA . PRO A 1 92 ? -16.442 13.426 22.699 1.00 82.31 92 PRO A CA 1
ATOM 657 C C . PRO A 1 92 ? -16.873 12.031 23.169 1.00 82.31 92 PRO A C 1
ATOM 659 O O . PRO A 1 92 ? -17.964 11.574 22.843 1.00 82.31 92 PRO A O 1
ATOM 662 N N . ARG A 1 93 ? -16.068 11.391 24.029 1.00 82.88 93 ARG A N 1
ATOM 663 C CA . ARG A 1 93 ? -16.386 10.094 24.644 1.00 82.88 93 ARG A CA 1
ATOM 664 C C . ARG A 1 93 ? -17.667 10.136 25.485 1.00 82.88 93 ARG A C 1
ATOM 666 O O . ARG A 1 93 ? -18.471 9.212 25.424 1.00 82.88 93 ARG A O 1
ATOM 673 N N . GLN A 1 94 ? -17.863 11.201 26.264 1.00 86.50 94 GLN A N 1
ATOM 674 C CA . GLN A 1 94 ? -19.066 11.400 27.080 1.00 86.50 94 GLN A CA 1
ATOM 675 C C . GLN A 1 94 ? -20.294 11.726 26.223 1.00 86.50 94 GLN A C 1
ATOM 677 O O . GLN A 1 94 ? -21.391 11.286 26.554 1.00 86.50 94 GLN A O 1
ATOM 682 N N . ILE A 1 95 ? -20.114 12.473 25.129 1.00 85.69 95 ILE A N 1
ATOM 683 C CA . ILE A 1 95 ? -21.186 12.799 24.175 1.00 85.69 95 ILE A CA 1
ATOM 684 C C . ILE A 1 95 ? -21.669 11.532 23.469 1.00 85.69 95 ILE A C 1
ATOM 686 O O . ILE A 1 95 ? -22.864 11.252 23.474 1.00 85.69 95 ILE A O 1
ATOM 690 N N . LYS A 1 96 ? -20.732 10.738 22.933 1.00 81.25 96 LYS A N 1
ATOM 691 C CA . LYS A 1 96 ? -21.008 9.461 22.259 1.00 81.25 96 LYS A CA 1
ATOM 692 C C . LYS A 1 96 ? -21.408 8.332 23.216 1.00 81.25 96 LYS A C 1
ATOM 694 O O . LYS A 1 96 ? -21.764 7.255 22.764 1.00 81.25 96 LYS A O 1
ATOM 699 N N . GLN A 1 97 ? -21.318 8.549 24.533 1.00 85.00 97 GLN A N 1
ATOM 700 C CA . GLN A 1 97 ? -21.555 7.524 25.559 1.00 85.00 97 GLN A CA 1
ATOM 701 C C . GLN A 1 97 ? -20.736 6.239 25.322 1.00 85.00 97 GLN A C 1
ATOM 703 O O . GLN A 1 97 ? -21.205 5.128 25.571 1.00 85.00 97 GLN A O 1
ATOM 708 N N . ALA A 1 98 ? -19.500 6.390 24.834 1.00 83.50 98 ALA A N 1
ATOM 709 C CA . ALA A 1 98 ? -18.677 5.259 24.423 1.00 83.50 98 ALA A CA 1
ATOM 710 C C . ALA A 1 98 ? -18.338 4.353 25.619 1.00 83.50 98 ALA A C 1
ATOM 712 O O . ALA A 1 98 ? -17.780 4.797 26.631 1.00 83.50 98 ALA A O 1
ATOM 713 N N . LYS A 1 99 ? -18.671 3.065 25.482 1.00 83.56 99 LYS A N 1
ATOM 714 C CA . LYS A 1 99 ? -18.579 2.057 26.552 1.00 83.56 99 LYS A CA 1
ATOM 715 C C . LYS A 1 99 ? -17.147 1.590 26.835 1.00 83.56 99 LYS A C 1
ATOM 717 O O . LYS A 1 99 ? -16.889 1.061 27.911 1.00 83.56 99 LYS A O 1
ATOM 722 N N . GLY A 1 100 ? -16.217 1.819 25.913 1.00 87.31 100 GLY A N 1
ATOM 723 C CA . GLY A 1 100 ? -14.846 1.322 25.984 1.00 87.31 100 GLY A CA 1
ATOM 724 C C . GLY A 1 100 ? -13.937 2.010 24.974 1.00 87.31 100 GLY A C 1
ATOM 725 O O . GLY A 1 100 ? -14.260 3.091 24.480 1.00 87.31 100 GLY A O 1
ATOM 726 N N . THR A 1 101 ? -12.791 1.389 24.730 1.00 90.75 101 THR A N 1
ATOM 727 C CA . THR A 1 101 ? -11.928 1.675 23.581 1.00 90.75 101 THR A CA 1
ATOM 728 C C . THR A 1 101 ? -12.661 1.234 22.317 1.00 90.75 101 THR A C 1
ATOM 730 O O . THR A 1 101 ? -13.234 0.146 22.308 1.00 90.75 101 THR A O 1
ATOM 733 N N . GLN A 1 102 ? -12.702 2.091 21.299 1.00 90.81 102 GLN A N 1
ATOM 734 C CA . GLN A 1 102 ? -13.174 1.691 19.976 1.00 90.81 102 GLN A CA 1
ATOM 735 C C . GLN A 1 102 ? -12.063 0.902 19.285 1.00 90.81 102 GLN A C 1
ATOM 737 O O . GLN A 1 102 ? -10.895 1.278 19.378 1.00 90.81 102 GLN A O 1
ATOM 742 N N . GLU A 1 103 ? -12.430 -0.188 18.630 1.00 92.94 103 GLU A N 1
ATOM 743 C CA . GLU A 1 103 ? -11.508 -1.054 17.910 1.00 92.94 103 GLU A CA 1
ATOM 744 C C . GLU A 1 103 ? -11.916 -1.072 16.442 1.00 92.94 103 GLU A C 1
ATOM 746 O O . GLU A 1 103 ? -13.066 -1.387 16.148 1.00 92.94 103 GLU A O 1
ATOM 751 N N . ALA A 1 104 ? -10.983 -0.729 15.557 1.00 94.44 104 ALA A N 1
ATOM 752 C CA . ALA A 1 104 ? -11.151 -0.883 14.119 1.00 94.44 104 ALA A CA 1
ATOM 753 C C . ALA A 1 104 ? -10.359 -2.095 13.640 1.00 94.44 104 ALA A C 1
ATOM 755 O O . ALA A 1 104 ? -9.161 -2.212 13.928 1.00 94.44 104 ALA A O 1
ATOM 756 N N . ARG A 1 105 ? -11.023 -2.982 12.898 1.00 96.12 105 ARG A N 1
ATOM 757 C CA . ARG A 1 105 ? -10.398 -4.177 12.341 1.00 96.12 105 ARG A CA 1
ATOM 758 C C . ARG A 1 105 ? -10.033 -3.944 10.880 1.00 96.12 105 ARG A C 1
ATOM 760 O O . ARG A 1 105 ? -10.888 -3.672 10.049 1.00 96.12 105 ARG A O 1
ATOM 767 N N . LEU A 1 106 ? -8.744 -4.037 10.579 1.00 97.38 106 LEU A N 1
ATOM 768 C CA . LEU A 1 106 ? -8.177 -3.746 9.267 1.00 97.38 106 LEU A CA 1
ATOM 769 C C . LEU A 1 106 ? -7.981 -5.032 8.473 1.00 97.38 106 LEU A C 1
ATOM 771 O O . LEU A 1 106 ? -7.301 -5.952 8.939 1.00 97.38 106 LEU A O 1
ATOM 775 N N . LEU A 1 107 ? -8.518 -5.063 7.255 1.00 98.00 107 LEU A N 1
ATOM 776 C CA . LEU A 1 107 ? -8.203 -6.080 6.263 1.00 98.00 107 LEU A CA 1
ATOM 777 C C . LEU A 1 107 ? -6.895 -5.696 5.568 1.00 98.00 107 LEU A C 1
ATOM 779 O O . LEU A 1 107 ? -6.907 -4.878 4.651 1.00 98.00 107 LEU A O 1
ATOM 783 N N . THR A 1 108 ? -5.777 -6.285 5.996 1.00 98.62 108 THR A N 1
ATOM 784 C CA . THR A 1 108 ? -4.474 -6.069 5.350 1.00 98.62 108 THR A CA 1
ATOM 785 C C . THR A 1 108 ? -4.186 -7.178 4.354 1.00 98.62 108 THR A C 1
ATOM 787 O O . THR A 1 108 ? -3.842 -8.292 4.746 1.00 98.62 108 THR A O 1
ATOM 790 N N . ILE A 1 109 ? -4.296 -6.868 3.065 1.00 98.75 109 ILE A N 1
ATOM 791 C CA . ILE A 1 109 ? -3.962 -7.791 1.982 1.00 98.75 109 ILE A CA 1
ATOM 792 C C . ILE A 1 109 ? -2.527 -7.532 1.532 1.00 98.75 109 ILE A C 1
ATOM 794 O O . ILE A 1 109 ? -2.186 -6.423 1.118 1.00 98.75 109 ILE A O 1
ATOM 798 N N . LEU A 1 110 ? -1.691 -8.567 1.591 1.00 98.81 110 LEU A N 1
ATOM 799 C CA . LEU A 1 110 ? -0.345 -8.524 1.024 1.00 98.81 110 LEU A CA 1
ATOM 800 C C . LEU A 1 110 ? -0.415 -8.891 -0.458 1.00 98.81 110 LEU A C 1
ATOM 802 O O . LEU A 1 110 ? -0.846 -9.992 -0.802 1.00 98.81 110 LEU A O 1
ATOM 806 N N . VAL A 1 111 ? -0.013 -7.976 -1.334 1.00 98.81 111 VAL A N 1
ATOM 807 C CA . VAL A 1 111 ? -0.221 -8.069 -2.780 1.00 98.81 111 VAL A CA 1
ATOM 808 C C . VAL A 1 111 ? 1.101 -8.109 -3.525 1.00 98.81 111 VAL A C 1
ATOM 810 O O . VAL A 1 111 ? 1.859 -7.145 -3.531 1.00 98.81 111 VAL A O 1
ATOM 813 N N . GLU A 1 112 ? 1.352 -9.200 -4.231 1.00 98.75 112 GLU A N 1
ATOM 814 C CA . GLU A 1 112 ? 2.432 -9.277 -5.206 1.00 98.75 112 GLU A CA 1
ATOM 815 C C . GLU A 1 112 ? 1.892 -9.378 -6.629 1.00 98.75 112 GLU A C 1
ATOM 817 O O . GLU A 1 112 ? 0.715 -9.651 -6.862 1.00 98.75 112 GLU A O 1
ATOM 822 N N . PHE A 1 113 ? 2.762 -9.153 -7.603 1.00 98.88 113 PHE A N 1
ATOM 823 C CA . PHE A 1 113 ? 2.364 -8.969 -8.989 1.00 98.88 113 PHE A CA 1
ATOM 824 C C . PHE A 1 113 ? 2.829 -10.129 -9.861 1.00 98.88 113 PHE A C 1
ATOM 826 O O . PHE A 1 113 ? 3.851 -10.773 -9.604 1.00 98.88 113 PHE A O 1
ATOM 833 N N . ASN A 1 114 ? 2.104 -10.382 -10.947 1.00 98.62 114 ASN A N 1
ATOM 834 C CA . ASN A 1 114 ? 2.426 -11.469 -11.859 1.00 98.62 114 ASN A CA 1
ATOM 835 C C . ASN A 1 114 ? 3.790 -11.236 -12.535 1.00 98.62 114 ASN A C 1
ATOM 837 O O . ASN A 1 114 ? 3.965 -10.353 -13.380 1.00 98.62 114 ASN A O 1
ATOM 841 N N . ASN A 1 115 ? 4.769 -12.079 -12.200 1.00 97.50 115 ASN A N 1
ATOM 842 C CA . ASN A 1 115 ? 6.139 -12.014 -12.720 1.00 97.50 115 ASN A CA 1
ATOM 843 C C . ASN A 1 115 ? 6.281 -12.429 -14.199 1.00 97.50 115 ASN A C 1
ATOM 845 O O . ASN A 1 115 ? 7.392 -12.429 -14.731 1.00 97.50 115 ASN A O 1
ATOM 849 N N . THR A 1 116 ? 5.170 -12.761 -14.857 1.00 98.06 116 THR A N 1
ATOM 850 C CA . THR A 1 116 ? 5.076 -13.084 -16.287 1.00 98.06 116 THR A CA 1
ATOM 851 C C . THR A 1 116 ? 3.908 -12.372 -16.983 1.00 98.06 116 THR A C 1
ATOM 853 O O . THR A 1 116 ? 3.464 -12.825 -18.037 1.00 98.06 116 THR A O 1
ATOM 856 N N . ALA A 1 117 ? 3.403 -11.272 -16.406 1.00 98.06 117 ALA A N 1
ATOM 857 C CA . ALA A 1 117 ? 2.271 -10.502 -16.935 1.00 98.06 117 ALA A CA 1
ATOM 858 C C . ALA A 1 117 ? 2.463 -10.051 -18.392 1.00 98.06 117 ALA A C 1
ATOM 860 O O . ALA A 1 117 ? 1.530 -10.112 -19.188 1.00 98.06 117 ALA A O 1
ATOM 861 N N . ALA A 1 118 ? 3.688 -9.643 -18.736 1.00 98.31 118 ALA A N 1
ATOM 862 C CA . ALA A 1 118 ? 4.053 -9.094 -20.034 1.00 98.31 118 ALA A CA 1
ATOM 863 C C . ALA A 1 118 ? 3.189 -7.889 -20.467 1.00 98.31 118 ALA A C 1
ATOM 865 O O . ALA A 1 118 ? 2.849 -7.765 -21.644 1.00 98.31 118 ALA A O 1
ATOM 866 N N . ASP A 1 119 ? 2.871 -6.988 -19.532 1.00 98.62 119 ASP A N 1
ATOM 867 C CA . ASP A 1 119 ? 2.115 -5.766 -19.829 1.00 98.62 119 ASP A CA 1
ATOM 868 C C . ASP A 1 119 ? 2.960 -4.824 -20.705 1.00 98.62 119 ASP A C 1
ATOM 870 O O . ASP A 1 119 ? 4.086 -4.467 -20.348 1.00 98.62 119 ASP A O 1
ATOM 874 N N . ASP A 1 120 ? 2.448 -4.442 -21.876 1.00 98.38 120 ASP A N 1
ATOM 875 C CA . ASP A 1 120 ? 3.240 -3.821 -22.945 1.00 98.38 120 ASP A CA 1
ATOM 876 C C . ASP A 1 120 ? 3.113 -2.289 -22.986 1.00 98.38 120 ASP A C 1
ATOM 878 O O . ASP A 1 120 ? 2.157 -1.727 -23.519 1.00 98.38 120 ASP A O 1
ATOM 882 N N . PHE A 1 121 ? 4.148 -1.595 -22.506 1.00 98.44 121 PHE A N 1
ATOM 883 C CA . PHE A 1 121 ? 4.247 -0.133 -22.572 1.00 98.44 121 PHE A CA 1
ATOM 884 C C . PHE A 1 121 ? 5.030 0.392 -23.789 1.00 98.44 121 PHE A C 1
ATOM 886 O O . PHE A 1 121 ? 5.261 1.598 -23.872 1.00 98.44 121 PHE A O 1
ATOM 893 N N . THR A 1 122 ? 5.430 -0.447 -24.754 1.00 97.38 122 THR A N 1
ATOM 894 C CA . THR A 1 122 ? 6.279 -0.023 -25.893 1.00 97.38 122 THR A CA 1
ATOM 895 C C . THR A 1 122 ? 5.621 1.005 -26.819 1.00 97.38 122 THR A C 1
ATOM 897 O O . THR A 1 122 ? 6.312 1.756 -27.506 1.00 97.38 122 THR A O 1
ATOM 900 N N . GLY A 1 123 ? 4.286 1.081 -26.817 1.00 95.69 123 GLY A N 1
ATOM 901 C CA . GLY A 1 123 ? 3.505 2.111 -27.511 1.00 95.69 123 GLY A CA 1
ATOM 902 C C . GLY A 1 123 ? 3.276 3.393 -26.702 1.00 95.69 123 GLY A C 1
ATOM 903 O O . GLY A 1 123 ? 2.540 4.272 -27.151 1.00 95.69 123 GLY A O 1
ATOM 904 N N . THR A 1 124 ? 3.853 3.500 -25.505 1.00 96.69 124 THR A N 1
ATOM 905 C CA . THR A 1 124 ? 3.655 4.622 -24.581 1.00 96.69 124 THR A CA 1
ATOM 906 C C . THR A 1 124 ? 4.970 5.321 -24.274 1.00 96.69 124 THR A C 1
ATOM 908 O O . THR A 1 124 ? 6.044 4.738 -24.415 1.00 96.69 124 THR A O 1
ATOM 911 N N . MET A 1 125 ? 4.878 6.575 -23.840 1.00 98.25 125 MET A N 1
ATOM 912 C CA . MET A 1 125 ? 6.017 7.316 -23.317 1.00 98.25 125 MET A CA 1
ATOM 913 C C . MET A 1 125 ? 5.901 7.395 -21.797 1.00 98.25 125 MET A C 1
ATOM 915 O O . MET A 1 125 ? 4.823 7.685 -21.270 1.00 98.25 125 MET A O 1
ATOM 919 N N . VAL A 1 126 ? 7.008 7.165 -21.105 1.00 98.25 126 VAL A N 1
ATOM 920 C CA . VAL A 1 126 ? 7.134 7.276 -19.650 1.00 98.25 126 VAL A CA 1
ATOM 921 C C . VAL A 1 126 ? 8.281 8.232 -19.323 1.00 98.25 126 VAL A C 1
ATOM 923 O O . VAL A 1 126 ? 9.187 8.388 -20.140 1.00 98.25 126 VAL A O 1
ATOM 926 N N . PRO A 1 127 ? 8.269 8.903 -18.166 1.00 97.50 127 PRO A N 1
ATOM 927 C CA . PRO A 1 127 ? 9.438 9.643 -17.706 1.00 97.50 127 PRO A CA 1
ATOM 928 C C . PRO A 1 127 ? 10.630 8.690 -17.525 1.00 97.50 127 PRO A C 1
ATOM 930 O O . PRO A 1 127 ? 10.436 7.539 -17.139 1.00 97.50 127 PRO A O 1
ATOM 933 N N . GLU A 1 128 ? 11.850 9.153 -17.785 1.00 95.81 128 GLU A N 1
ATOM 934 C CA . GLU A 1 128 ? 13.061 8.335 -17.634 1.00 95.81 128 GLU A CA 1
ATOM 935 C C . GLU A 1 128 ? 13.257 7.861 -16.187 1.00 95.81 128 GLU A C 1
ATOM 937 O O . GLU A 1 128 ? 13.547 6.688 -15.950 1.00 95.81 128 GLU A O 1
ATOM 942 N N . THR A 1 129 ? 13.046 8.748 -15.212 1.00 93.81 129 THR A N 1
ATOM 943 C CA . THR A 1 129 ? 13.099 8.420 -13.785 1.00 93.81 129 THR A CA 1
ATOM 944 C C . THR A 1 129 ? 11.962 9.075 -12.992 1.00 93.81 129 THR A C 1
ATOM 946 O O . THR A 1 129 ? 11.154 9.863 -13.506 1.00 93.81 129 THR A O 1
ATOM 949 N N . VAL A 1 130 ? 11.841 8.719 -11.706 1.00 90.44 130 VAL A N 1
ATOM 950 C CA . VAL A 1 130 ? 10.805 9.292 -10.835 1.00 90.44 130 VAL A CA 1
ATOM 951 C C . VAL A 1 130 ? 11.101 10.756 -10.520 1.00 90.44 130 VAL A C 1
ATOM 953 O O . VAL A 1 130 ? 10.209 11.585 -10.699 1.00 90.44 130 VAL A O 1
ATOM 956 N N . PHE A 1 131 ? 12.326 11.089 -10.095 1.00 85.56 131 PHE A N 1
ATOM 957 C CA . PHE A 1 131 ? 12.659 12.429 -9.592 1.00 85.56 131 PHE A CA 1
ATOM 958 C C . PHE A 1 131 ? 13.770 13.158 -10.353 1.00 85.56 131 PHE A C 1
ATOM 960 O O . PHE A 1 131 ? 13.729 14.388 -10.401 1.00 85.56 131 PHE A O 1
ATOM 967 N N . GLU A 1 132 ? 14.746 12.444 -10.918 1.00 85.38 132 GLU A N 1
ATOM 968 C CA . GLU A 1 132 ? 15.886 13.036 -11.626 1.00 85.38 132 GLU A CA 1
ATOM 969 C C . GLU A 1 132 ? 15.497 13.523 -13.031 1.00 85.38 132 GLU A C 1
ATOM 971 O O . GLU A 1 132 ? 14.987 14.633 -13.193 1.00 85.38 132 GLU A O 1
ATOM 976 N N . SER A 1 133 ? 15.749 12.713 -14.059 1.00 90.12 133 SER A N 1
ATOM 977 C CA . SER A 1 133 ? 15.419 13.052 -15.435 1.00 90.12 133 SER A CA 1
ATOM 978 C C . SER A 1 133 ? 13.963 12.705 -15.697 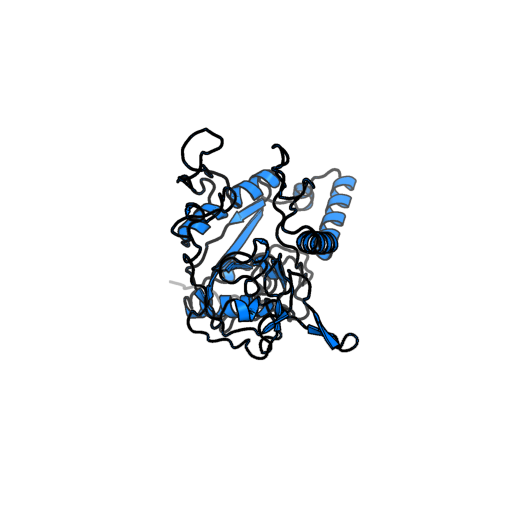1.00 90.12 133 SER A C 1
ATOM 980 O O . SER A 1 133 ? 13.541 11.551 -15.636 1.00 90.12 133 SER A O 1
ATOM 982 N N . ARG A 1 134 ? 13.174 13.733 -15.996 1.00 92.31 134 ARG A N 1
ATOM 983 C CA . ARG A 1 134 ? 11.763 13.596 -16.370 1.00 92.31 134 ARG A CA 1
ATOM 984 C C . ARG A 1 134 ? 11.565 13.656 -17.884 1.00 92.31 134 ARG A C 1
ATOM 986 O O . ARG A 1 134 ? 10.440 13.860 -18.330 1.00 92.31 134 ARG A O 1
ATOM 993 N N . GLU A 1 135 ? 12.631 13.496 -18.670 1.00 95.19 135 GLU A N 1
ATOM 994 C CA . GLU A 1 135 ? 12.515 13.375 -20.123 1.00 95.19 135 GLU A CA 1
ATOM 995 C C . GLU A 1 135 ? 11.663 12.154 -20.476 1.00 95.19 135 GLU A C 1
ATOM 997 O O . GLU A 1 135 ? 11.774 11.092 -19.862 1.00 95.19 135 GLU A O 1
ATOM 1002 N N . CYS A 1 136 ? 10.779 12.314 -21.455 1.00 97.81 136 CYS A N 1
ATOM 1003 C CA . CYS A 1 136 ? 9.902 11.238 -21.880 1.00 97.81 136 CYS A CA 1
ATOM 1004 C C . CYS A 1 136 ? 10.646 10.282 -22.811 1.00 97.81 136 CYS A C 1
ATOM 1006 O O . CYS A 1 136 ? 11.092 10.667 -23.893 1.00 97.81 136 CYS A O 1
ATOM 1008 N N . VAL A 1 137 ? 10.701 9.013 -22.421 1.00 98.00 137 VAL A N 1
ATOM 1009 C CA . VAL A 1 137 ? 11.324 7.915 -23.163 1.00 98.00 137 VAL A CA 1
ATOM 1010 C C . VAL A 1 137 ? 10.287 6.835 -23.499 1.00 98.00 137 VAL A C 1
ATOM 1012 O O . VAL A 1 137 ? 9.264 6.739 -22.816 1.00 98.00 137 VAL A O 1
ATOM 1015 N N . PRO A 1 138 ? 10.494 6.021 -24.552 1.00 98.12 138 PRO A N 1
ATOM 1016 C CA . PRO A 1 138 ? 9.612 4.894 -24.832 1.00 98.12 138 PRO A CA 1
ATOM 1017 C C . PRO A 1 138 ? 9.561 3.913 -23.659 1.00 98.12 138 PRO A C 1
ATOM 1019 O O . PRO A 1 138 ? 10.600 3.551 -23.103 1.00 98.12 138 PRO A O 1
ATOM 1022 N N . GLY A 1 139 ? 8.357 3.461 -23.316 1.00 98.00 139 GLY A N 1
ATOM 1023 C CA . GLY A 1 139 ? 8.157 2.412 -22.326 1.00 98.00 139 GLY A CA 1
ATOM 1024 C C . GLY A 1 139 ? 8.625 1.038 -22.815 1.00 98.00 139 GLY A C 1
ATOM 1025 O O . GLY A 1 139 ? 9.019 0.837 -23.967 1.00 98.00 139 GLY A O 1
ATOM 1026 N N . ASN A 1 140 ? 8.571 0.060 -21.921 1.00 97.88 140 ASN A N 1
ATOM 1027 C CA . ASN A 1 140 ? 8.980 -1.322 -22.168 1.00 97.88 140 ASN A CA 1
ATOM 1028 C C . ASN A 1 140 ? 8.024 -2.310 -21.488 1.00 97.88 140 ASN A C 1
ATOM 1030 O O . ASN A 1 140 ? 7.213 -1.929 -20.654 1.00 97.88 140 ASN A O 1
ATOM 1034 N N . VAL A 1 141 ? 8.118 -3.588 -21.852 1.00 98.38 141 VAL A N 1
ATOM 1035 C CA . VAL A 1 141 ? 7.277 -4.646 -21.273 1.00 98.38 141 VAL A CA 1
ATOM 1036 C C . VAL A 1 141 ? 7.576 -4.829 -19.781 1.00 98.38 141 VAL A C 1
ATOM 1038 O O . VAL A 1 141 ? 8.742 -4.973 -19.406 1.00 98.38 141 VAL A O 1
ATOM 1041 N N . GLN A 1 142 ? 6.529 -4.869 -18.957 1.00 98.56 142 GLN A N 1
ATOM 1042 C CA . GLN A 1 142 ? 6.603 -4.929 -17.496 1.00 98.56 142 GLN A CA 1
ATOM 1043 C C . GLN A 1 142 ? 6.092 -6.257 -16.925 1.00 98.56 142 GLN A C 1
ATOM 1045 O O . GLN A 1 142 ? 5.221 -6.918 -17.492 1.00 98.56 142 GLN A O 1
ATOM 1050 N N . ASN A 1 143 ? 6.674 -6.656 -15.791 1.00 98.56 143 ASN A N 1
ATOM 1051 C CA . ASN A 1 143 ? 6.353 -7.869 -15.036 1.00 98.56 143 ASN A CA 1
ATOM 1052 C C . ASN A 1 143 ? 6.605 -7.634 -13.543 1.00 98.56 143 ASN A C 1
ATOM 1054 O O . ASN A 1 143 ? 7.519 -6.888 -13.193 1.00 98.56 143 ASN A O 1
ATOM 1058 N N . GLY A 1 144 ? 5.890 -8.360 -12.680 1.00 97.94 144 GLY A N 1
ATOM 1059 C CA . GLY A 1 144 ? 6.145 -8.367 -11.239 1.00 97.94 144 GLY A CA 1
ATOM 1060 C C . GLY A 1 144 ? 6.006 -6.977 -10.598 1.00 97.94 144 GLY A C 1
ATOM 1061 O O . GLY A 1 144 ? 5.305 -6.132 -11.165 1.00 97.94 144 GLY A O 1
ATOM 1062 N N . PRO A 1 145 ? 6.638 -6.747 -9.430 1.00 98.19 145 PRO A N 1
ATOM 1063 C CA . PRO A 1 145 ? 7.535 -7.652 -8.696 1.00 98.19 145 PRO A CA 1
ATOM 1064 C C . PRO A 1 145 ? 6.827 -8.697 -7.812 1.00 98.19 145 PRO A C 1
ATOM 1066 O O . PRO A 1 145 ? 5.664 -8.554 -7.445 1.00 98.19 145 PRO A O 1
ATOM 1069 N N . LEU A 1 146 ? 7.577 -9.738 -7.429 1.00 98.38 146 LEU A N 1
ATOM 1070 C CA . LEU A 1 146 ? 7.234 -10.593 -6.284 1.00 98.38 146 LEU A CA 1
ATOM 1071 C C . LEU A 1 146 ? 7.793 -9.982 -4.992 1.00 98.38 146 LEU A C 1
ATOM 1073 O O . LEU A 1 146 ? 8.797 -9.260 -5.037 1.00 98.38 146 LEU A O 1
ATOM 1077 N N . HIS A 1 147 ? 7.206 -10.314 -3.843 1.00 97.75 147 HIS A N 1
ATOM 1078 C CA . HIS A 1 147 ? 7.727 -9.874 -2.542 1.00 97.75 147 HIS A CA 1
ATOM 1079 C C . HIS A 1 147 ? 9.156 -10.389 -2.273 1.00 97.75 147 HIS A C 1
ATOM 1081 O O . HIS A 1 147 ? 9.645 -11.297 -2.946 1.00 97.75 147 HIS A O 1
ATOM 1087 N N . ASN A 1 148 ? 9.849 -9.794 -1.294 1.00 97.56 148 ASN A N 1
ATOM 1088 C CA . ASN A 1 148 ? 11.225 -10.151 -0.899 1.00 97.56 148 ASN A CA 1
ATOM 1089 C C . ASN A 1 148 ? 12.301 -10.004 -1.996 1.00 97.56 148 ASN A C 1
ATOM 1091 O O . ASN A 1 148 ? 13.374 -10.597 -1.895 1.00 97.56 148 ASN A O 1
ATOM 1095 N N . ASN A 1 149 ? 12.051 -9.187 -3.025 1.00 95.88 149 ASN A N 1
ATOM 1096 C CA . ASN A 1 149 ? 13.034 -8.879 -4.076 1.00 95.88 149 ASN A CA 1
ATOM 1097 C C . ASN A 1 149 ? 13.626 -7.464 -3.982 1.00 95.88 149 ASN A C 1
ATOM 1099 O O . ASN A 1 149 ? 14.383 -7.068 -4.867 1.00 95.88 149 ASN A O 1
ATOM 1103 N N . ILE A 1 150 ? 13.305 -6.712 -2.924 1.00 94.38 150 ILE A N 1
ATOM 1104 C CA . ILE A 1 150 ? 13.945 -5.421 -2.645 1.00 94.38 150 ILE A CA 1
ATOM 1105 C C . ILE A 1 150 ? 15.418 -5.690 -2.295 1.00 94.38 150 ILE A C 1
ATOM 1107 O O . ILE A 1 150 ? 15.676 -6.452 -1.352 1.00 94.38 150 ILE A O 1
ATOM 1111 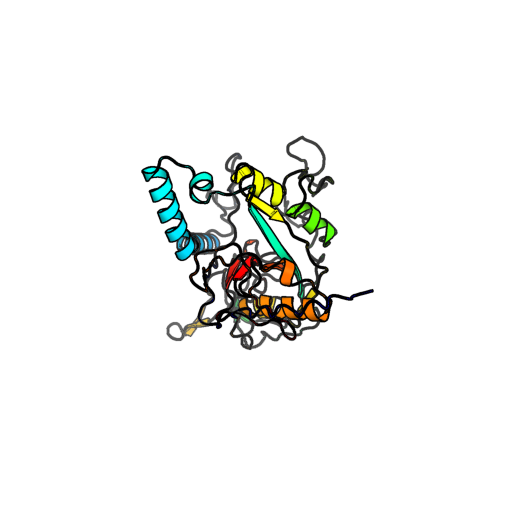N N . PRO A 1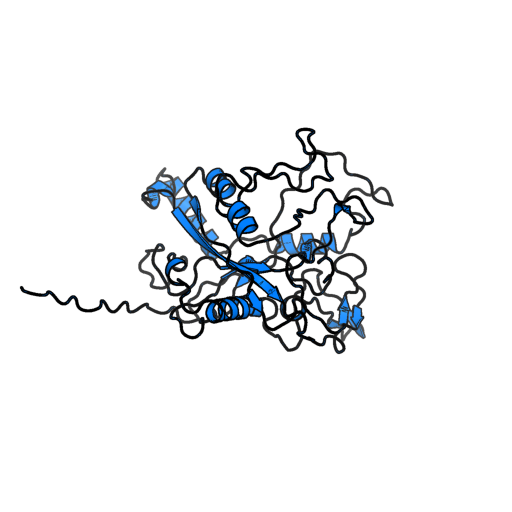 151 ? 16.389 -5.112 -3.030 1.00 92.88 151 PRO A N 1
ATOM 1112 C CA . PRO A 1 151 ? 17.807 -5.293 -2.738 1.00 92.88 151 PRO A CA 1
ATOM 1113 C C . PRO A 1 151 ? 18.147 -4.867 -1.310 1.00 92.88 151 PRO A C 1
ATOM 1115 O O . PRO A 1 151 ? 17.579 -3.913 -0.786 1.00 92.88 151 PRO A O 1
ATOM 1118 N N . ASN A 1 152 ? 19.102 -5.553 -0.680 1.00 93.81 152 ASN A N 1
ATOM 1119 C CA . ASN A 1 152 ? 19.562 -5.154 0.643 1.00 93.81 152 ASN A CA 1
ATOM 1120 C C . ASN A 1 152 ? 20.252 -3.776 0.559 1.00 93.81 152 ASN A C 1
ATOM 1122 O O . ASN A 1 152 ? 21.281 -3.664 -0.116 1.00 93.81 152 ASN A O 1
ATOM 1126 N N . PRO A 1 153 ? 19.750 -2.740 1.255 1.00 91.44 153 PRO A N 1
ATOM 1127 C CA . PRO A 1 153 ? 20.329 -1.397 1.211 1.00 91.44 153 PRO A CA 1
ATOM 1128 C C . PRO A 1 153 ? 21.767 -1.334 1.748 1.00 91.44 153 PRO A C 1
ATOM 1130 O O . PRO A 1 153 ? 22.517 -0.434 1.380 1.00 91.44 153 PRO A O 1
ATOM 1133 N N . ALA A 1 154 ? 22.198 -2.309 2.557 1.00 91.38 154 ALA A N 1
ATOM 1134 C CA . ALA A 1 154 ? 23.589 -2.411 3.006 1.00 91.38 154 ALA A CA 1
ATOM 1135 C C . ALA A 1 154 ? 24.586 -2.630 1.847 1.00 91.38 154 ALA A C 1
ATOM 1137 O O . ALA A 1 154 ? 25.763 -2.290 1.974 1.00 91.38 154 ALA A O 1
ATOM 1138 N N . ASP A 1 155 ? 24.115 -3.185 0.725 1.00 90.50 155 ASP A N 1
ATOM 1139 C CA . ASP A 1 155 ? 24.911 -3.460 -0.476 1.00 90.50 155 ASP A CA 1
ATOM 1140 C C . ASP A 1 155 ? 24.796 -2.340 -1.531 1.00 90.50 155 ASP A C 1
ATOM 1142 O O . ASP A 1 155 ? 25.355 -2.449 -2.628 1.00 90.50 155 ASP A O 1
ATOM 1146 N N . ALA A 1 156 ? 24.069 -1.258 -1.225 1.00 86.69 156 ALA A N 1
ATOM 1147 C CA . ALA A 1 156 ? 23.891 -0.133 -2.131 1.00 86.69 156 ALA A CA 1
ATOM 1148 C C . ALA A 1 156 ? 25.215 0.605 -2.397 1.00 86.69 156 ALA A C 1
ATOM 1150 O O . ALA A 1 156 ? 26.133 0.648 -1.575 1.00 86.69 156 ALA A O 1
ATOM 1151 N N . SER A 1 157 ? 25.319 1.245 -3.566 1.00 83.81 157 SER A N 1
ATOM 1152 C CA . SER A 1 157 ? 26.521 2.001 -3.952 1.00 83.81 157 SER A CA 1
ATOM 1153 C C . SER A 1 157 ? 26.769 3.240 -3.088 1.00 83.81 157 SER A C 1
ATOM 1155 O O . SER A 1 157 ? 27.882 3.771 -3.069 1.00 83.81 157 SER A O 1
ATOM 1157 N N . HIS A 1 158 ? 25.736 3.713 -2.393 1.00 81.12 158 HIS A N 1
ATOM 1158 C CA . HIS A 1 158 ? 25.791 4.818 -1.451 1.00 81.12 158 HIS A CA 1
ATOM 1159 C C . HIS A 1 158 ? 25.308 4.352 -0.077 1.00 81.12 158 HIS A C 1
ATOM 1161 O O . HIS A 1 158 ? 24.450 3.475 -0.017 1.00 81.12 158 HIS A O 1
ATOM 1167 N N . PRO A 1 159 ? 25.827 4.935 1.019 1.00 80.25 159 PRO A N 1
ATOM 1168 C CA . PRO A 1 159 ? 25.323 4.638 2.351 1.00 80.25 159 PRO A CA 1
ATOM 1169 C C . PRO A 1 159 ? 23.827 4.954 2.445 1.00 80.25 159 PRO A C 1
ATOM 1171 O O . PRO A 1 159 ? 23.428 6.104 2.270 1.00 80.25 159 PRO A O 1
ATOM 1174 N N . ASP A 1 160 ? 23.033 3.936 2.749 1.00 84.38 160 ASP A N 1
ATOM 1175 C CA . ASP A 1 160 ? 21.613 4.041 3.068 1.00 84.38 160 ASP A CA 1
ATOM 1176 C C . ASP A 1 160 ? 21.448 3.798 4.568 1.00 84.38 160 ASP A C 1
ATOM 1178 O O . ASP A 1 160 ? 21.837 2.748 5.078 1.00 84.38 160 ASP A O 1
ATOM 1182 N N . ASN A 1 161 ? 20.881 4.762 5.284 1.00 82.56 161 ASN A N 1
ATOM 1183 C CA . ASN A 1 161 ? 20.580 4.646 6.711 1.00 82.56 161 ASN A CA 1
ATOM 1184 C C . ASN A 1 161 ? 19.110 4.945 7.038 1.00 82.56 161 ASN A C 1
ATOM 1186 O O . ASN A 1 161 ? 18.783 5.184 8.200 1.00 82.56 161 ASN A O 1
ATOM 1190 N N . ASN A 1 162 ? 18.246 4.972 6.026 1.00 82.62 162 ASN A N 1
ATOM 1191 C CA . ASN A 1 162 ? 16.857 5.411 6.129 1.00 82.62 162 ASN A CA 1
ATOM 1192 C C . ASN A 1 162 ? 15.860 4.369 5.607 1.00 82.62 162 ASN A C 1
ATOM 1194 O O . ASN A 1 162 ? 14.694 4.423 5.994 1.00 82.62 162 ASN A O 1
ATOM 1198 N N . THR A 1 163 ? 16.291 3.414 4.781 1.00 86.88 163 THR A N 1
ATOM 1199 C CA . THR A 1 163 ? 15.412 2.361 4.271 1.00 86.88 163 THR A CA 1
ATOM 1200 C C . THR A 1 163 ? 15.215 1.274 5.320 1.00 86.88 163 THR A C 1
ATOM 1202 O O . THR A 1 163 ? 16.164 0.612 5.765 1.00 86.88 163 THR A O 1
ATOM 1205 N N . MET A 1 164 ? 13.956 1.062 5.699 1.00 88.75 164 MET A N 1
ATOM 1206 C CA . MET A 1 164 ? 13.548 -0.107 6.467 1.00 88.75 164 MET A CA 1
ATOM 1207 C C . MET A 1 164 ? 13.669 -1.352 5.585 1.00 88.75 164 MET A C 1
ATOM 1209 O O . MET A 1 164 ? 13.036 -1.436 4.537 1.00 88.75 164 MET A O 1
ATOM 1213 N N . TRP A 1 165 ? 14.473 -2.326 6.010 1.00 93.94 165 TRP A N 1
ATOM 1214 C CA . TRP A 1 165 ? 14.661 -3.569 5.268 1.00 93.94 165 TRP A CA 1
ATOM 1215 C C . TRP A 1 165 ? 14.879 -4.756 6.203 1.00 93.94 165 TRP A C 1
ATOM 1217 O O . TRP A 1 165 ? 15.640 -4.676 7.174 1.00 93.94 165 TRP A O 1
ATOM 1227 N N . VAL A 1 166 ? 14.230 -5.870 5.869 1.00 95.31 166 VAL A N 1
ATOM 1228 C CA . VAL A 1 166 ? 14.424 -7.193 6.467 1.00 95.31 166 VAL A CA 1
ATOM 1229 C C . VAL A 1 166 ? 14.540 -8.234 5.349 1.00 95.31 166 VAL A C 1
ATOM 1231 O O . VAL A 1 166 ? 14.014 -8.014 4.259 1.00 95.31 166 VAL A O 1
ATOM 1234 N N . PRO A 1 167 ? 15.197 -9.383 5.590 1.00 95.12 167 PRO A N 1
ATOM 1235 C CA . PRO A 1 167 ? 15.337 -10.421 4.567 1.00 95.12 167 PRO A CA 1
ATOM 1236 C C . PRO A 1 167 ? 14.020 -11.124 4.208 1.00 95.12 167 PRO A C 1
ATOM 1238 O O . PRO A 1 167 ? 13.972 -11.811 3.191 1.00 95.12 167 PRO A O 1
ATOM 1241 N N . ASP A 1 168 ? 12.986 -11.001 5.048 1.00 97.31 168 ASP A N 1
ATOM 1242 C CA . ASP A 1 168 ? 11.686 -11.637 4.838 1.00 97.31 168 ASP A CA 1
ATOM 1243 C C . ASP A 1 168 ? 10.526 -10.769 5.358 1.00 97.31 168 ASP A C 1
ATOM 1245 O O . ASP A 1 168 ? 10.258 -10.696 6.560 1.00 97.31 168 ASP A O 1
ATOM 1249 N N . PHE A 1 169 ? 9.818 -10.130 4.431 1.00 97.62 169 PHE A N 1
ATOM 1250 C CA . PHE A 1 169 ? 8.554 -9.423 4.629 1.00 97.62 169 PHE A CA 1
ATOM 1251 C C . PHE A 1 169 ? 7.375 -10.410 4.590 1.00 97.62 169 PHE A C 1
ATOM 1253 O O . PHE A 1 169 ? 6.518 -10.385 3.703 1.00 97.62 169 PHE A O 1
ATOM 1260 N N . SER A 1 170 ? 7.350 -11.326 5.554 1.00 98.12 170 SER A N 1
ATOM 1261 C CA . SER A 1 170 ? 6.297 -12.334 5.691 1.00 98.12 170 SER A CA 1
ATOM 1262 C C . SER A 1 170 ? 5.009 -11.765 6.312 1.00 98.12 170 SER A C 1
ATOM 1264 O O . SER A 1 170 ? 5.038 -10.718 6.964 1.00 98.12 170 SER A O 1
ATOM 1266 N N . PRO A 1 171 ? 3.869 -12.477 6.219 1.00 98.19 171 PRO A N 1
ATOM 1267 C CA . PRO A 1 171 ? 2.671 -12.121 6.983 1.00 98.19 171 PRO A CA 1
ATOM 1268 C C . PRO A 1 171 ? 2.931 -11.985 8.488 1.00 98.19 171 PRO A C 1
ATOM 1270 O O . PRO A 1 171 ? 2.379 -11.102 9.139 1.00 98.19 171 PRO A O 1
ATOM 1273 N N . GLU A 1 172 ? 3.824 -12.807 9.052 1.00 98.00 172 GLU A N 1
ATOM 1274 C CA . GLU A 1 172 ? 4.224 -12.698 10.459 1.00 98.00 172 GLU A CA 1
ATOM 1275 C C . GLU A 1 172 ? 4.921 -11.362 10.754 1.00 98.00 172 GLU A C 1
ATOM 1277 O O . GLU A 1 172 ? 4.626 -10.737 11.774 1.00 98.00 172 GLU A O 1
ATOM 1282 N N . HIS A 1 173 ? 5.803 -10.901 9.860 1.00 97.62 173 HIS A N 1
ATOM 1283 C CA . HIS A 1 173 ? 6.460 -9.600 9.987 1.00 97.62 173 HIS A CA 1
ATOM 1284 C C . HIS A 1 173 ? 5.430 -8.464 10.073 1.00 97.62 173 HIS A C 1
ATOM 1286 O O . HIS A 1 173 ? 5.454 -7.685 11.030 1.00 97.62 173 HIS A O 1
ATOM 1292 N N . PHE A 1 174 ? 4.482 -8.410 9.131 1.00 98.06 174 PHE A N 1
ATOM 1293 C CA . PHE A 1 174 ? 3.436 -7.384 9.132 1.00 98.06 174 PHE A CA 1
ATOM 1294 C C . PHE A 1 174 ? 2.517 -7.497 10.347 1.00 98.06 174 PHE A C 1
ATOM 1296 O O . PHE A 1 174 ? 2.225 -6.488 10.981 1.00 98.06 174 PHE A O 1
ATOM 1303 N N . ASN A 1 175 ? 2.122 -8.709 10.744 1.00 98.44 175 ASN A N 1
ATOM 1304 C CA . ASN A 1 175 ? 1.304 -8.911 11.939 1.00 98.44 175 ASN A CA 1
ATOM 1305 C C . ASN A 1 175 ? 1.981 -8.368 13.203 1.00 98.44 175 ASN A C 1
ATOM 1307 O O . ASN A 1 175 ? 1.347 -7.640 13.971 1.00 98.44 175 ASN A O 1
ATOM 1311 N N . LYS A 1 176 ? 3.276 -8.659 13.396 1.00 98.19 176 LYS A N 1
ATOM 1312 C CA . LYS A 1 176 ? 4.064 -8.109 14.508 1.00 98.19 176 LYS A CA 1
ATOM 1313 C C . LYS A 1 176 ? 4.098 -6.584 14.454 1.00 98.19 176 LYS A C 1
ATOM 1315 O O . LYS A 1 176 ? 3.743 -5.945 15.444 1.00 98.19 176 LYS A O 1
ATOM 1320 N N . MET A 1 177 ? 4.467 -6.016 13.307 1.00 97.25 177 MET A N 1
ATOM 1321 C CA . MET A 1 177 ? 4.625 -4.571 13.118 1.00 97.25 177 MET A CA 1
ATOM 1322 C C . MET A 1 177 ? 3.311 -3.788 13.262 1.00 97.25 177 MET A C 1
ATOM 1324 O O . MET A 1 177 ? 3.308 -2.673 13.780 1.00 97.25 177 MET A O 1
ATOM 1328 N N . LEU A 1 178 ? 2.186 -4.343 12.814 1.00 97.50 178 LEU A N 1
ATOM 1329 C CA . LEU A 1 178 ? 0.924 -3.608 12.734 1.00 97.50 178 LEU A CA 1
ATOM 1330 C C . LEU A 1 178 ? 0.032 -3.823 13.963 1.00 97.50 178 LEU A C 1
ATOM 1332 O O . LEU A 1 178 ? -0.505 -2.854 14.500 1.00 97.50 178 LEU A O 1
ATOM 1336 N N . TYR A 1 179 ? -0.115 -5.062 14.443 1.00 98.00 179 TYR A N 1
ATOM 1337 C CA . TYR A 1 179 ? -1.242 -5.433 15.316 1.00 98.00 179 TYR A CA 1
ATOM 1338 C C . TYR A 1 179 ? -0.863 -5.903 16.720 1.00 98.00 179 TYR A C 1
ATOM 1340 O O . TYR A 1 179 ? -1.743 -6.175 17.543 1.00 98.00 179 TYR A O 1
ATOM 1348 N N . THR A 1 180 ? 0.428 -5.992 17.034 1.00 97.88 180 THR A N 1
ATOM 1349 C CA . THR A 1 180 ? 0.889 -6.409 18.366 1.00 97.88 180 THR A CA 1
ATOM 1350 C C . THR A 1 180 ? 1.373 -5.224 19.194 1.00 97.88 180 THR A C 1
ATOM 1352 O O . THR A 1 180 ? 1.706 -4.172 18.658 1.00 97.88 180 THR A O 1
ATOM 1355 N N . SER A 1 181 ? 1.412 -5.380 20.518 1.00 97.00 181 SER A N 1
ATOM 1356 C CA . SER A 1 181 ? 2.013 -4.372 21.402 1.00 97.00 181 SER A CA 1
ATOM 1357 C C . SER A 1 181 ? 3.523 -4.556 21.569 1.00 97.00 181 SER A C 1
ATOM 1359 O O . SER A 1 181 ? 4.220 -3.596 21.873 1.00 97.00 181 SER A O 1
ATOM 1361 N N . GLU A 1 182 ? 4.032 -5.778 21.396 1.00 97.31 182 GLU A N 1
ATOM 1362 C CA . GLU A 1 182 ? 5.465 -6.078 21.517 1.00 97.31 182 GLU A CA 1
ATOM 1363 C C . GLU A 1 182 ? 6.235 -5.685 20.248 1.00 97.31 182 GLU A C 1
ATOM 1365 O O . GLU A 1 182 ? 7.333 -5.143 20.337 1.00 97.31 182 GLU A O 1
ATOM 1370 N N . GLY A 1 183 ? 5.632 -5.865 19.072 1.00 97.06 183 GLY A N 1
ATOM 1371 C CA . GLY A 1 183 ? 6.248 -5.520 17.797 1.00 97.06 183 GLY A CA 1
ATOM 1372 C C . GLY A 1 183 ? 7.301 -6.521 17.338 1.00 97.06 183 GLY A C 1
ATOM 1373 O O . GLY A 1 183 ? 7.240 -7.713 17.639 1.00 97.06 183 GLY A O 1
ATOM 1374 N N . ILE A 1 184 ? 8.249 -6.021 16.549 1.00 96.94 184 ILE A N 1
ATOM 1375 C CA . ILE A 1 184 ? 9.411 -6.777 16.082 1.00 96.94 184 ILE A CA 1
ATOM 1376 C C . ILE A 1 184 ? 10.526 -6.574 17.106 1.00 96.94 184 ILE A C 1
ATOM 1378 O O . ILE A 1 184 ? 11.005 -5.457 17.278 1.00 96.94 184 ILE A O 1
ATOM 1382 N N . THR A 1 185 ? 10.920 -7.651 17.782 1.00 96.38 185 THR A N 1
ATOM 1383 C CA . THR A 1 185 ? 11.949 -7.607 18.836 1.00 96.38 185 THR A CA 1
ATOM 1384 C C . THR A 1 185 ? 13.359 -7.852 18.313 1.00 96.38 185 THR A C 1
ATOM 1386 O O . THR A 1 185 ? 14.354 -7.555 18.973 1.00 96.38 185 THR A O 1
ATOM 1389 N N . GLU A 1 186 ? 13.465 -8.440 17.126 1.00 95.56 186 GLU A N 1
ATOM 1390 C CA . GLU A 1 186 ? 14.725 -8.608 16.430 1.00 95.56 186 GLU A CA 1
ATOM 1391 C C . GLU A 1 186 ? 15.190 -7.262 15.865 1.00 95.56 186 GLU A C 1
ATOM 1393 O O . GLU A 1 186 ? 14.455 -6.586 15.146 1.00 95.56 186 GLU A O 1
ATOM 1398 N N . ARG A 1 187 ? 16.440 -6.881 16.151 1.00 95.06 187 ARG A N 1
ATOM 1399 C CA . ARG A 1 187 ? 17.020 -5.662 15.580 1.00 95.06 187 ARG A CA 1
ATOM 1400 C C . ARG A 1 187 ? 17.085 -5.763 14.059 1.00 95.06 187 ARG A C 1
ATOM 1402 O O . ARG A 1 187 ? 17.598 -6.742 13.511 1.00 95.06 187 ARG A O 1
ATOM 1409 N N . VAL A 1 188 ? 16.619 -4.719 13.389 1.00 95.06 188 VAL A N 1
ATOM 1410 C CA . VAL A 1 188 ? 16.648 -4.603 11.926 1.00 95.06 188 VAL A CA 1
ATOM 1411 C C . VAL A 1 188 ? 17.898 -3.859 11.475 1.00 95.06 188 VAL A C 1
ATOM 1413 O O . VAL A 1 188 ? 18.536 -3.184 12.280 1.00 95.06 188 VAL A O 1
ATOM 1416 N N . ARG A 1 189 ? 18.278 -3.984 10.196 1.00 94.44 189 ARG A N 1
ATOM 1417 C CA . ARG A 1 189 ? 19.465 -3.306 9.634 1.00 94.44 189 ARG A CA 1
ATOM 1418 C C . ARG A 1 189 ? 20.732 -3.458 10.508 1.00 94.44 189 ARG A C 1
ATOM 1420 O O . ARG A 1 189 ? 21.286 -2.459 10.966 1.00 94.44 189 ARG A O 1
ATOM 1427 N N . PRO A 1 190 ? 21.205 -4.694 10.783 1.00 93.88 190 PRO A N 1
ATOM 1428 C CA . PRO A 1 190 ? 22.362 -4.945 11.659 1.00 93.88 190 PRO A CA 1
ATOM 1429 C C . PRO A 1 190 ? 23.685 -4.365 11.131 1.00 93.88 190 PRO A C 1
ATOM 1431 O O . PRO A 1 190 ? 24.684 -4.349 11.849 1.00 93.88 190 PRO A O 1
ATOM 1434 N N . ASP A 1 191 ? 23.699 -3.913 9.877 1.00 93.31 191 ASP A N 1
ATOM 1435 C CA . ASP A 1 191 ? 24.771 -3.144 9.254 1.00 93.31 191 ASP A CA 1
ATOM 1436 C C . ASP A 1 191 ? 24.903 -1.714 9.816 1.00 93.31 191 ASP A C 1
ATOM 1438 O O . ASP A 1 191 ? 25.975 -1.115 9.719 1.00 93.31 191 ASP A O 1
ATOM 1442 N N . LEU A 1 192 ? 23.846 -1.180 10.435 1.00 94.38 192 LEU A N 1
ATOM 1443 C CA . LEU A 1 192 ? 23.818 0.144 11.053 1.00 94.38 192 LEU A CA 1
ATOM 1444 C C . LEU A 1 192 ? 24.137 0.084 12.555 1.00 94.38 192 LEU A C 1
ATOM 1446 O O . LEU A 1 192 ? 24.027 -0.956 13.204 1.00 94.38 192 LEU A O 1
ATOM 1450 N N . THR A 1 193 ? 24.500 1.230 13.132 1.00 94.25 193 THR A N 1
ATOM 1451 C CA . THR A 1 193 ? 24.560 1.417 14.590 1.00 94.25 193 THR A CA 1
ATOM 1452 C C . THR A 1 193 ? 23.284 2.107 15.062 1.00 94.25 193 THR A C 1
ATOM 1454 O O . THR A 1 193 ? 22.956 3.191 14.576 1.00 94.25 193 THR A O 1
ATOM 1457 N N . GLY A 1 194 ? 22.579 1.486 16.006 1.00 92.12 194 GLY A N 1
ATOM 1458 C CA . GLY A 1 194 ? 21.368 2.025 16.611 1.00 92.12 194 GLY A CA 1
ATOM 1459 C C . GLY A 1 194 ? 21.616 3.274 17.465 1.00 92.12 194 GLY A C 1
ATOM 1460 O O . GLY A 1 194 ? 22.752 3.540 17.872 1.00 92.12 194 GLY A O 1
ATOM 1461 N N . PRO A 1 195 ? 20.562 4.050 17.786 1.00 90.88 195 PRO A N 1
ATOM 1462 C CA . PRO A 1 195 ? 20.667 5.220 18.667 1.00 90.88 195 PRO A CA 1
ATOM 1463 C C . PRO A 1 195 ? 21.194 4.903 20.076 1.00 90.88 195 PRO A C 1
ATOM 1465 O O . PRO A 1 195 ? 21.691 5.784 20.774 1.00 90.88 195 PRO A O 1
ATOM 1468 N N . ASP A 1 196 ? 21.087 3.644 20.493 1.00 93.69 196 ASP A N 1
ATOM 1469 C CA . ASP A 1 196 ? 21.604 3.096 21.745 1.00 93.69 196 ASP A CA 1
ATOM 1470 C C . ASP A 1 196 ? 23.076 2.644 21.671 1.00 93.69 196 ASP A C 1
ATOM 1472 O O . ASP A 1 196 ? 23.669 2.313 22.698 1.00 93.69 196 ASP A O 1
ATOM 1476 N N . GLY A 1 197 ? 23.690 2.689 20.486 1.00 95.38 197 GLY A N 1
ATOM 1477 C CA . GLY A 1 197 ? 25.091 2.340 20.246 1.00 95.38 197 GLY A CA 1
ATOM 1478 C C . GLY A 1 197 ? 25.342 0.872 19.892 1.00 95.38 197 GLY A C 1
ATOM 1479 O O . GLY A 1 197 ? 26.489 0.519 19.608 1.00 95.38 197 GLY A O 1
ATOM 1480 N N . ASP A 1 198 ? 24.309 0.030 19.874 1.00 96.19 198 ASP A N 1
ATOM 1481 C CA . ASP A 1 198 ? 24.422 -1.384 19.513 1.00 96.19 198 ASP A CA 1
ATOM 1482 C C . ASP A 1 198 ? 24.274 -1.597 17.989 1.00 96.19 198 ASP A C 1
ATOM 1484 O O . ASP A 1 198 ? 23.697 -0.757 17.294 1.00 96.19 198 ASP A O 1
ATOM 1488 N N . PRO A 1 199 ? 24.780 -2.711 17.422 1.00 96.00 199 PRO A N 1
ATOM 1489 C CA . PRO A 1 199 ? 24.511 -3.071 16.030 1.00 96.00 199 PRO A CA 1
ATOM 1490 C C . PRO A 1 199 ? 23.022 -3.346 15.787 1.00 96.00 199 PRO A C 1
ATOM 1492 O O . PRO A 1 199 ? 22.410 -4.139 16.503 1.00 96.00 199 PRO A O 1
ATOM 1495 N N . GLY A 1 200 ? 22.470 -2.746 14.736 1.00 94.75 200 GLY A N 1
ATOM 1496 C CA . GLY A 1 200 ? 21.061 -2.838 14.370 1.00 94.75 200 GLY A CA 1
ATOM 1497 C C . GLY A 1 200 ? 20.153 -1.860 15.112 1.00 94.75 200 GLY A C 1
ATOM 1498 O O . GLY A 1 200 ? 20.433 -1.414 16.226 1.00 94.75 200 GLY A O 1
ATOM 1499 N N . ILE A 1 201 ? 19.031 -1.542 14.477 1.00 94.81 201 ILE A N 1
ATOM 1500 C CA . ILE A 1 201 ? 18.004 -0.643 14.995 1.00 94.81 201 ILE A CA 1
ATOM 1501 C C . ILE A 1 201 ? 16.971 -1.470 15.762 1.00 94.81 201 ILE A C 1
ATOM 1503 O O . ILE A 1 201 ? 16.361 -2.383 15.204 1.00 94.81 201 ILE A O 1
ATOM 1507 N N . ASP A 1 202 ? 16.792 -1.160 17.045 1.00 95.06 202 ASP A N 1
ATOM 1508 C CA . ASP A 1 202 ? 15.700 -1.710 17.846 1.00 95.06 202 ASP A CA 1
ATOM 1509 C C . ASP A 1 202 ? 14.406 -0.941 17.548 1.00 95.06 202 ASP A C 1
ATOM 1511 O O . ASP A 1 202 ? 14.338 0.274 17.740 1.00 95.06 202 ASP A O 1
ATOM 1515 N N . ILE A 1 203 ? 13.398 -1.662 17.058 1.00 94.31 203 ILE A N 1
ATOM 1516 C CA . ILE A 1 203 ? 12.057 -1.141 16.766 1.00 94.31 203 ILE A CA 1
ATOM 1517 C C . ILE A 1 203 ? 10.980 -1.812 17.634 1.00 94.31 203 ILE A C 1
ATOM 1519 O O . ILE A 1 203 ? 9.787 -1.720 17.337 1.00 94.31 203 ILE A O 1
ATOM 1523 N N . SER A 1 204 ? 11.382 -2.469 18.725 1.00 96.50 204 SER A N 1
ATOM 1524 C CA . SER A 1 204 ? 10.464 -3.099 19.675 1.00 96.50 204 SER A CA 1
ATOM 1525 C C . SER A 1 204 ? 9.446 -2.083 20.193 1.00 96.50 204 SER A C 1
ATOM 1527 O O . SER A 1 204 ? 9.792 -0.974 20.599 1.00 96.50 204 SER A O 1
ATOM 1529 N N . GLY A 1 205 ? 8.169 -2.456 20.188 1.00 96.44 205 GLY A N 1
ATOM 1530 C CA . GLY A 1 205 ? 7.071 -1.598 20.627 1.00 96.44 205 GLY A CA 1
ATOM 1531 C C . GLY A 1 205 ? 6.698 -0.455 19.673 1.00 96.44 205 GLY A C 1
ATOM 1532 O O . GLY A 1 205 ? 5.679 0.195 19.909 1.00 96.44 205 GLY A O 1
ATOM 1533 N N . PHE A 1 206 ? 7.430 -0.221 18.579 1.00 95.06 206 PHE A N 1
ATOM 1534 C CA . PHE A 1 206 ? 7.037 0.743 17.545 1.00 95.06 206 PHE A CA 1
ATOM 1535 C C . PHE A 1 206 ? 6.070 0.094 16.553 1.00 95.06 206 PHE A C 1
ATOM 1537 O O . PHE A 1 206 ? 6.433 -0.252 15.431 1.00 95.06 206 PHE A O 1
ATOM 1544 N N . THR A 1 207 ? 4.827 -0.103 16.992 1.00 97.44 207 THR A N 1
ATOM 1545 C CA . THR A 1 207 ? 3.770 -0.723 16.184 1.00 97.44 207 THR A CA 1
ATOM 1546 C C . THR A 1 207 ? 2.656 0.253 15.850 1.00 97.44 207 THR A C 1
ATOM 1548 O O . THR A 1 207 ? 2.409 1.212 16.587 1.00 97.44 207 THR A O 1
ATOM 1551 N N . MET A 1 208 ? 1.929 -0.014 14.762 1.00 96.44 208 MET A N 1
ATOM 1552 C CA . MET A 1 208 ? 0.749 0.781 14.403 1.00 96.44 208 MET A CA 1
ATOM 1553 C C . MET A 1 208 ? -0.287 0.762 15.538 1.00 96.44 208 MET A C 1
ATOM 1555 O O . MET A 1 208 ? -0.810 1.810 15.915 1.00 96.44 208 MET A O 1
ATOM 1559 N N . LYS A 1 209 ? -0.524 -0.403 16.151 1.00 97.56 209 LYS A N 1
ATOM 1560 C CA . LYS A 1 209 ? -1.367 -0.533 17.344 1.00 97.56 209 LYS A CA 1
ATOM 1561 C C . LYS A 1 209 ? -0.956 0.416 18.470 1.00 97.56 209 LYS A C 1
ATOM 1563 O O . LYS A 1 209 ? -1.788 1.196 18.932 1.00 97.56 209 LYS A O 1
ATOM 1568 N N . ASN A 1 210 ? 0.310 0.382 18.886 1.00 97.94 210 ASN A N 1
ATOM 1569 C CA . ASN A 1 210 ? 0.787 1.235 19.974 1.00 97.94 210 ASN A CA 1
ATOM 1570 C C . ASN A 1 210 ? 0.699 2.721 19.607 1.00 97.94 210 ASN A C 1
ATOM 1572 O O . ASN A 1 210 ? 0.298 3.521 20.448 1.00 97.94 210 ASN A O 1
ATOM 1576 N N . MET A 1 211 ? 0.984 3.084 18.350 1.00 97.06 211 MET A N 1
ATOM 1577 C CA . MET A 1 211 ? 0.813 4.453 17.856 1.00 97.06 211 MET A CA 1
ATOM 1578 C C . MET A 1 211 ? -0.639 4.933 18.029 1.00 97.06 211 MET A C 1
ATOM 1580 O O . MET A 1 211 ? -0.871 5.994 18.611 1.00 97.06 211 MET A O 1
ATOM 1584 N N . TYR A 1 212 ? -1.631 4.155 17.577 1.00 96.81 212 TYR A N 1
ATOM 1585 C CA . TYR A 1 212 ? -3.047 4.522 17.718 1.00 96.81 212 TYR A CA 1
ATOM 1586 C C . TYR A 1 212 ? -3.503 4.566 19.183 1.00 96.81 212 TYR A C 1
ATOM 1588 O O . TYR A 1 212 ? -4.248 5.473 19.570 1.00 96.81 212 TYR A O 1
ATOM 1596 N N . GLU A 1 213 ? -3.044 3.635 20.020 1.00 96.44 213 GLU A N 1
ATOM 1597 C CA . GLU A 1 213 ? -3.358 3.624 21.452 1.00 96.44 213 GLU A CA 1
ATOM 1598 C C . GLU A 1 213 ? -2.738 4.823 22.184 1.00 96.44 213 GLU A C 1
ATOM 1600 O O . GLU A 1 213 ? -3.407 5.455 23.006 1.00 96.44 213 GLU A O 1
ATOM 1605 N N . GLU A 1 214 ? -1.500 5.197 21.861 1.00 96.38 214 GLU A N 1
ATOM 1606 C CA . GLU A 1 214 ? -0.824 6.355 22.443 1.00 96.38 214 GLU A CA 1
ATOM 1607 C C . GLU A 1 214 ? -1.500 7.665 22.022 1.00 96.38 214 GLU A C 1
ATOM 1609 O O . GLU A 1 214 ? -1.939 8.446 22.877 1.00 96.38 214 GLU A O 1
ATOM 1614 N N . MET A 1 215 ? -1.654 7.886 20.712 1.00 93.81 215 MET A N 1
ATOM 1615 C CA . MET A 1 215 ? -2.233 9.117 20.161 1.00 93.81 215 MET A CA 1
ATOM 1616 C C . MET A 1 215 ? -3.674 9.336 20.632 1.00 93.81 215 MET A C 1
ATOM 1618 O O . MET A 1 215 ? -4.088 10.470 20.889 1.00 93.81 215 MET A O 1
ATOM 1622 N N . SER A 1 216 ? -4.439 8.254 20.794 1.00 91.94 216 SER A N 1
ATOM 1623 C CA . SER A 1 216 ? -5.823 8.312 21.270 1.00 91.94 216 SER A CA 1
ATOM 1624 C C . SER A 1 216 ? -5.957 8.290 22.797 1.00 91.94 216 SER A C 1
ATOM 1626 O O . SER A 1 216 ? -7.073 8.414 23.313 1.00 91.94 216 SER A O 1
ATOM 1628 N N . LYS A 1 217 ? -4.855 8.121 23.542 1.00 91.75 217 LYS A N 1
ATOM 1629 C CA . LYS A 1 217 ? -4.851 7.870 24.995 1.00 91.75 217 LYS A CA 1
ATOM 1630 C C . LYS A 1 217 ? -5.752 6.689 25.383 1.00 91.75 217 LYS A C 1
ATOM 1632 O O . LYS A 1 217 ? -6.519 6.766 26.347 1.00 91.75 217 LYS A O 1
ATOM 1637 N N . GLY A 1 218 ? -5.688 5.619 24.594 1.00 91.38 218 GLY A N 1
ATOM 1638 C CA . GLY A 1 218 ? -6.452 4.385 24.755 1.00 91.38 218 GLY A CA 1
ATOM 1639 C C . GLY A 1 218 ? -7.933 4.506 24.390 1.00 91.38 218 GLY A C 1
ATOM 1640 O O . GLY A 1 218 ? -8.726 3.642 24.764 1.00 91.38 218 GLY A O 1
ATOM 1641 N N . ALA A 1 219 ? -8.354 5.581 23.717 1.00 90.81 219 ALA A N 1
ATOM 1642 C CA . ALA A 1 219 ? -9.730 5.722 23.242 1.00 90.81 219 ALA A CA 1
ATOM 1643 C C . ALA A 1 219 ? -9.996 4.935 21.949 1.00 90.81 219 ALA A C 1
ATOM 1645 O O . ALA A 1 219 ? -11.150 4.596 21.690 1.00 90.81 219 ALA A O 1
ATOM 1646 N N . TYR A 1 220 ? -8.947 4.637 21.185 1.00 93.25 220 TYR A N 1
ATOM 1647 C CA . TYR A 1 220 ? -8.996 3.951 19.901 1.00 93.25 220 TYR A CA 1
ATOM 1648 C C . TYR A 1 220 ? -7.818 2.977 19.772 1.00 93.25 220 TYR A C 1
ATOM 1650 O O . TYR A 1 220 ? -6.710 3.289 20.208 1.00 93.25 220 TYR A O 1
ATOM 1658 N N . THR A 1 221 ? -8.058 1.813 19.180 1.00 96.56 221 THR A N 1
ATOM 1659 C CA . THR A 1 221 ? -7.030 0.824 18.844 1.00 96.56 221 THR A CA 1
ATOM 1660 C C . THR A 1 221 ? -7.343 0.197 17.490 1.00 96.56 221 THR A C 1
ATOM 1662 O O . THR A 1 221 ? -8.463 0.301 16.987 1.00 96.56 221 THR A O 1
ATOM 1665 N N . VAL A 1 222 ? -6.339 -0.444 16.905 1.00 96.56 222 VAL A N 1
ATOM 1666 C CA . VAL A 1 222 ? -6.449 -1.148 15.628 1.00 96.56 222 VAL A CA 1
ATOM 1667 C C . VAL A 1 222 ? -6.099 -2.618 15.815 1.00 96.56 222 VAL A C 1
ATOM 1669 O O . VAL A 1 222 ? -5.162 -2.969 16.540 1.00 96.56 222 VAL A O 1
ATOM 1672 N N . THR A 1 223 ? -6.857 -3.478 15.149 1.00 96.94 223 THR A N 1
ATOM 1673 C CA . THR A 1 223 ? -6.629 -4.923 15.072 1.00 96.94 223 THR A CA 1
ATOM 1674 C C . THR A 1 223 ? -6.717 -5.380 13.623 1.00 96.94 223 THR A C 1
ATOM 1676 O O . THR A 1 223 ? -7.018 -4.595 12.726 1.00 96.94 223 THR A O 1
ATOM 1679 N N . GLY A 1 224 ? -6.389 -6.640 13.364 1.00 96.00 224 GLY A N 1
ATOM 1680 C CA . GLY A 1 224 ? -6.389 -7.198 12.021 1.00 96.00 224 GLY A CA 1
ATOM 1681 C C . GLY A 1 224 ? -5.437 -8.375 11.909 1.00 96.00 224 GLY A C 1
ATOM 1682 O O . GLY A 1 224 ? -4.840 -8.812 12.896 1.00 96.00 224 GLY A O 1
ATOM 1683 N N . GLU A 1 225 ? -5.318 -8.872 10.687 1.00 96.06 225 GLU A N 1
ATOM 1684 C CA . GLU A 1 225 ? -4.359 -9.900 10.309 1.00 96.06 225 GLU A CA 1
ATOM 1685 C C . GLU A 1 225 ? -3.928 -9.642 8.865 1.00 96.06 225 GLU A C 1
ATOM 1687 O O . GLU A 1 225 ? -4.768 -9.390 7.999 1.00 96.06 225 GLU A O 1
ATOM 1692 N N . ALA A 1 226 ? -2.620 -9.667 8.620 1.00 97.75 226 ALA A N 1
ATOM 1693 C CA . ALA A 1 226 ? -2.058 -9.648 7.283 1.00 97.75 226 ALA A CA 1
ATOM 1694 C C . ALA A 1 226 ? -2.308 -11.001 6.609 1.00 97.75 226 ALA A C 1
ATOM 1696 O O . ALA A 1 226 ? -1.969 -12.050 7.167 1.00 97.75 226 ALA A O 1
ATOM 1697 N N . THR A 1 227 ? -2.882 -10.982 5.408 1.00 98.38 227 THR A N 1
ATOM 1698 C CA . THR A 1 227 ? -3.112 -12.199 4.625 1.00 98.38 227 THR A CA 1
ATOM 1699 C C . THR A 1 227 ? -1.792 -12.856 4.221 1.00 98.38 227 THR A C 1
ATOM 1701 O O . THR A 1 227 ? -0.724 -12.244 4.254 1.00 98.38 227 THR A O 1
ATOM 1704 N N . ALA A 1 228 ? -1.854 -14.101 3.742 1.00 98.12 228 ALA A N 1
ATOM 1705 C CA . ALA A 1 228 ? -0.794 -14.591 2.865 1.00 98.12 228 ALA A CA 1
ATOM 1706 C C . ALA A 1 228 ? -0.662 -13.672 1.634 1.00 98.12 228 ALA A C 1
ATOM 1708 O O . ALA A 1 228 ? -1.633 -13.020 1.240 1.00 98.12 228 ALA A O 1
ATOM 1709 N N . TRP A 1 229 ? 0.524 -13.643 1.023 1.00 98.69 229 TRP A N 1
ATOM 1710 C CA . TRP A 1 229 ? 0.729 -12.937 -0.240 1.00 98.69 229 TRP A CA 1
ATOM 1711 C C . TRP A 1 229 ? -0.200 -13.503 -1.319 1.00 98.69 229 TRP A C 1
ATOM 1713 O O . TRP A 1 229 ? -0.190 -14.708 -1.582 1.00 98.69 229 TRP A O 1
ATOM 1723 N N . VAL A 1 230 ? -1.003 -12.633 -1.928 1.00 98.69 230 VAL A N 1
ATOM 1724 C CA . VAL A 1 230 ? -1.836 -12.951 -3.090 1.00 98.69 230 VAL A CA 1
ATOM 1725 C C . VAL A 1 230 ? -1.211 -12.350 -4.340 1.00 98.69 230 VAL A C 1
ATOM 1727 O O . VAL A 1 230 ? -0.684 -11.239 -4.306 1.00 98.69 230 VAL A O 1
ATOM 1730 N N . THR A 1 231 ? -1.272 -13.078 -5.453 1.00 98.75 231 THR A N 1
ATOM 1731 C CA . THR A 1 231 ? -0.745 -12.602 -6.735 1.00 98.75 231 THR A CA 1
ATOM 1732 C C . THR A 1 231 ? -1.872 -12.019 -7.585 1.00 98.75 231 THR A C 1
ATOM 1734 O O . THR A 1 231 ? -2.804 -12.739 -7.950 1.00 98.75 231 THR A O 1
ATOM 1737 N N . VAL A 1 232 ? -1.782 -10.735 -7.932 1.00 98.81 232 VAL A N 1
ATOM 1738 C CA . VAL A 1 232 ? -2.713 -10.083 -8.873 1.00 98.81 232 VAL A CA 1
ATOM 1739 C C . VAL A 1 232 ? -2.323 -10.379 -10.330 1.00 98.81 232 VAL A C 1
ATOM 1741 O O . VAL A 1 232 ? -1.163 -10.702 -10.603 1.00 98.81 232 VAL A O 1
ATOM 1744 N N . PRO A 1 233 ? -3.266 -10.324 -11.294 1.00 98.56 233 PRO A N 1
ATOM 1745 C CA . PRO A 1 233 ? -3.033 -10.840 -12.647 1.00 98.56 233 PRO A CA 1
ATOM 1746 C C . PRO A 1 233 ? -1.979 -10.075 -13.458 1.00 98.56 233 PRO A C 1
ATOM 1748 O O . PRO A 1 233 ? -1.401 -10.659 -14.380 1.00 98.56 233 PRO A O 1
ATOM 1751 N N . HIS A 1 234 ? -1.712 -8.814 -13.117 1.00 98.75 234 HIS A N 1
ATOM 1752 C CA . HIS A 1 234 ? -0.837 -7.920 -13.873 1.00 98.75 234 HIS A CA 1
ATOM 1753 C C . HIS A 1 234 ? 0.445 -7.539 -13.116 1.00 98.75 234 HIS A C 1
ATOM 1755 O O . HIS A 1 234 ? 0.623 -7.871 -11.943 1.00 98.75 234 HIS A O 1
ATOM 1761 N N . SER A 1 235 ? 1.358 -6.857 -13.810 1.00 98.81 235 SER A N 1
ATOM 1762 C CA . SER A 1 235 ? 2.519 -6.187 -13.219 1.00 98.81 235 SER A CA 1
ATOM 1763 C C . SER A 1 235 ? 2.104 -4.962 -12.403 1.00 98.81 235 SER A C 1
ATOM 1765 O O . SER A 1 235 ? 1.031 -4.399 -12.610 1.00 98.81 235 SER A O 1
ATOM 1767 N N . GLU A 1 236 ? 2.978 -4.479 -11.524 1.00 98.69 236 GLU A N 1
ATOM 1768 C CA . GLU A 1 236 ? 2.749 -3.237 -10.774 1.00 98.69 236 GLU A CA 1
ATOM 1769 C C . GLU A 1 236 ? 2.482 -2.043 -11.700 1.00 98.69 236 GLU A C 1
ATOM 1771 O O . GLU A 1 236 ? 1.576 -1.242 -11.460 1.00 98.69 236 GLU A O 1
ATOM 1776 N N . ALA A 1 237 ? 3.195 -1.993 -12.829 1.00 98.56 237 ALA A N 1
ATOM 1777 C CA . ALA A 1 237 ? 3.046 -0.978 -13.864 1.00 98.56 237 ALA A CA 1
ATOM 1778 C C . ALA A 1 237 ? 1.606 -0.839 -14.368 1.00 98.56 237 ALA A C 1
ATOM 1780 O O . ALA A 1 237 ? 1.153 0.273 -14.659 1.00 98.56 237 ALA A O 1
ATOM 1781 N N . TRP A 1 238 ? 0.874 -1.953 -14.465 1.00 98.75 238 TRP A N 1
ATOM 1782 C CA . TRP A 1 238 ? -0.511 -1.955 -14.923 1.00 98.75 238 TRP A CA 1
ATOM 1783 C C . TRP A 1 238 ? -1.395 -1.028 -14.097 1.00 98.75 238 TRP A C 1
ATOM 1785 O O . TRP A 1 238 ? -2.242 -0.318 -14.648 1.00 98.75 238 TRP A O 1
ATOM 1795 N N . TYR A 1 239 ? -1.144 -0.987 -12.792 1.00 98.38 239 TYR A N 1
ATOM 1796 C CA . TYR A 1 239 ? -1.864 -0.171 -11.826 1.00 98.38 239 TYR A CA 1
ATOM 1797 C C . TYR A 1 239 ? -1.193 1.196 -11.635 1.00 98.38 239 TYR A C 1
ATOM 1799 O O . TYR A 1 239 ? -1.874 2.219 -11.608 1.00 98.38 239 TYR A O 1
ATOM 1807 N N . GLY A 1 240 ? 0.139 1.221 -11.525 1.00 97.00 240 GLY A N 1
ATOM 1808 C CA . GLY A 1 240 ? 0.894 2.354 -10.994 1.00 97.00 240 GLY A CA 1
ATOM 1809 C C . GLY A 1 240 ? 1.658 3.208 -12.002 1.00 97.00 240 GLY A C 1
ATOM 1810 O O . GLY A 1 240 ? 2.144 4.264 -11.611 1.00 97.00 240 GLY A O 1
ATOM 1811 N N . ALA A 1 241 ? 1.791 2.827 -13.279 1.00 98.06 241 ALA A N 1
ATOM 1812 C CA . ALA A 1 241 ? 2.715 3.506 -14.197 1.00 98.06 241 ALA A CA 1
ATOM 1813 C C . ALA A 1 241 ? 2.469 5.018 -14.355 1.00 98.06 241 ALA A C 1
ATOM 1815 O O . ALA A 1 241 ? 1.338 5.464 -14.564 1.00 98.06 241 ALA A O 1
ATOM 1816 N N . ASN A 1 242 ? 3.557 5.797 -14.322 1.00 97.25 242 ASN A N 1
ATOM 1817 C CA . ASN A 1 242 ? 3.555 7.210 -14.688 1.00 97.25 242 ASN A CA 1
ATOM 1818 C C . ASN A 1 242 ? 3.770 7.346 -16.200 1.00 97.25 242 ASN A C 1
ATOM 1820 O O . ASN A 1 242 ? 4.828 6.979 -16.709 1.00 97.25 242 ASN A O 1
ATOM 1824 N N . ARG A 1 243 ? 2.783 7.878 -16.920 1.00 96.81 243 ARG A N 1
ATOM 1825 C CA . ARG A 1 243 ? 2.849 8.084 -18.372 1.00 96.81 243 ARG A CA 1
ATOM 1826 C C . ARG A 1 243 ? 2.984 9.559 -18.725 1.00 96.81 243 ARG A C 1
ATOM 1828 O O . ARG A 1 243 ? 2.314 10.419 -18.152 1.00 96.81 243 ARG A O 1
ATOM 1835 N N . CYS A 1 244 ? 3.810 9.832 -19.726 1.00 97.31 244 CYS A N 1
ATOM 1836 C CA . CYS A 1 244 ? 3.849 11.124 -20.393 1.00 97.31 244 CYS A CA 1
ATOM 1837 C C . CYS A 1 244 ? 2.605 11.331 -21.264 1.00 97.31 244 CYS A C 1
ATOM 1839 O O . CYS A 1 244 ? 1.976 10.376 -21.729 1.00 97.31 244 CYS A O 1
ATOM 1841 N N . PHE A 1 245 ? 2.280 12.590 -21.534 1.00 94.75 245 PHE A N 1
ATOM 1842 C CA . PHE A 1 245 ? 1.233 12.985 -22.471 1.00 94.75 245 PHE A CA 1
ATOM 1843 C C . PHE A 1 245 ? 1.830 13.827 -23.598 1.00 94.75 245 PHE A C 1
ATOM 1845 O O . PHE A 1 245 ? 2.848 14.489 -23.416 1.00 94.75 245 PHE A O 1
ATOM 1852 N N . PHE A 1 246 ? 1.222 13.763 -24.780 1.00 95.31 246 PHE A N 1
ATOM 1853 C CA . PHE A 1 246 ? 1.666 14.557 -25.918 1.00 95.31 246 PHE A CA 1
ATOM 1854 C C . PHE A 1 246 ? 1.011 15.935 -25.857 1.00 95.31 246 PHE A C 1
ATOM 1856 O O . PHE A 1 246 ? -0.215 16.039 -25.954 1.00 95.31 246 PHE A O 1
ATOM 1863 N N . ASP A 1 247 ? 1.820 16.976 -25.693 1.00 93.12 247 ASP A N 1
ATOM 1864 C CA . ASP A 1 247 ? 1.367 18.354 -25.791 1.00 93.12 247 ASP A CA 1
ATOM 1865 C C . ASP A 1 247 ? 1.219 18.723 -27.272 1.00 93.12 247 ASP A C 1
ATOM 1867 O O . ASP A 1 247 ? 2.183 18.764 -28.037 1.00 93.12 247 ASP A O 1
ATOM 1871 N N . THR A 1 248 ? -0.017 18.964 -27.709 1.00 92.56 248 THR A N 1
ATOM 1872 C CA . THR A 1 248 ? -0.303 19.296 -29.111 1.00 92.56 248 THR A CA 1
ATOM 1873 C C . THR A 1 248 ? 0.062 20.728 -29.491 1.00 92.56 248 THR A C 1
ATOM 1875 O O . THR A 1 248 ? 0.159 21.017 -30.684 1.00 92.56 248 THR A O 1
ATOM 1878 N N . GLU A 1 249 ? 0.201 21.628 -28.517 1.00 91.50 249 GLU A N 1
ATOM 1879 C CA . GLU A 1 249 ? 0.576 23.024 -28.746 1.00 91.50 249 GLU A CA 1
ATOM 1880 C C . GLU A 1 249 ? 2.092 23.152 -28.912 1.00 91.50 249 GLU A C 1
ATOM 1882 O O . GLU A 1 249 ? 2.554 23.814 -29.844 1.00 91.50 249 GLU A O 1
ATOM 1887 N N . GLU A 1 250 ? 2.852 22.467 -28.057 1.00 89.94 250 GLU A N 1
ATOM 1888 C CA . GLU A 1 250 ? 4.320 22.472 -28.082 1.00 89.94 250 GLU A CA 1
ATOM 1889 C C . GLU A 1 250 ? 4.899 21.395 -29.018 1.00 89.94 250 GLU A C 1
ATOM 1891 O O . GLU A 1 250 ? 6.010 21.535 -29.529 1.00 89.94 250 GLU A O 1
ATOM 1896 N N . GLY A 1 251 ? 4.111 20.366 -29.346 1.00 93.38 251 GLY A N 1
ATOM 1897 C CA . GLY A 1 251 ? 4.499 19.294 -30.261 1.00 93.38 251 GLY A CA 1
ATOM 1898 C C . GLY A 1 251 ? 5.488 18.299 -29.652 1.00 93.38 251 GLY A C 1
ATOM 1899 O O . GLY A 1 251 ? 6.218 17.637 -30.395 1.00 93.38 251 GLY A O 1
ATOM 1900 N N . GLU A 1 252 ? 5.517 18.189 -28.325 1.00 94.25 252 GLU A N 1
ATOM 1901 C CA . GLU A 1 252 ? 6.450 17.352 -27.575 1.00 94.25 252 GLU A CA 1
ATOM 1902 C C . GLU A 1 252 ? 5.757 16.493 -26.513 1.00 94.25 252 GLU A C 1
ATOM 1904 O O . GLU A 1 252 ? 4.601 16.704 -26.147 1.00 94.25 252 GLU A O 1
ATOM 1909 N N . TRP A 1 253 ? 6.459 15.459 -26.050 1.00 96.31 253 TRP A N 1
ATOM 1910 C CA . TRP A 1 253 ? 5.995 14.636 -24.939 1.00 96.31 253 TRP A CA 1
ATOM 1911 C C . TRP A 1 253 ? 6.406 15.275 -23.623 1.00 96.31 253 TRP A C 1
ATOM 1913 O O . TRP A 1 253 ? 7.587 15.532 -23.404 1.00 96.31 253 TRP A O 1
ATOM 1923 N N . VAL A 1 254 ? 5.434 15.457 -22.737 1.00 95.00 254 VAL A N 1
ATOM 1924 C CA . VAL A 1 254 ? 5.624 16.102 -21.442 1.00 95.00 254 VAL A CA 1
ATOM 1925 C C . VAL A 1 254 ? 5.319 15.104 -20.333 1.00 95.00 254 VAL A C 1
ATOM 1927 O O . VAL A 1 254 ? 4.296 14.409 -20.339 1.00 95.00 254 VAL A O 1
ATOM 1930 N N . ALA A 1 255 ? 6.229 15.018 -19.367 1.00 94.44 255 ALA A N 1
ATOM 1931 C CA . ALA A 1 255 ? 6.013 14.240 -18.163 1.00 94.44 255 ALA A CA 1
ATOM 1932 C C . ALA A 1 255 ? 5.048 14.982 -17.237 1.00 94.44 255 ALA A C 1
ATOM 1934 O O . ALA A 1 255 ? 5.218 16.165 -16.944 1.00 94.44 255 ALA A O 1
ATOM 1935 N N . GLY A 1 256 ? 4.048 14.263 -16.729 1.00 90.06 256 GLY A N 1
ATOM 1936 C CA . GLY A 1 256 ? 3.212 14.773 -15.649 1.00 90.06 256 GLY A CA 1
ATOM 1937 C C . GLY A 1 256 ? 3.970 14.860 -14.319 1.00 90.06 256 GLY A C 1
ATOM 1938 O O . GLY A 1 256 ? 5.174 14.583 -14.252 1.00 90.06 256 GLY A O 1
ATOM 1939 N N . PRO A 1 257 ? 3.259 15.185 -13.228 1.00 90.75 257 PRO A N 1
ATOM 1940 C CA . PRO A 1 257 ? 3.810 15.111 -11.881 1.00 90.75 257 PRO A CA 1
ATOM 1941 C C . PRO A 1 257 ? 4.435 13.743 -11.582 1.00 90.75 257 PRO A C 1
ATOM 1943 O O . PRO A 1 257 ? 3.949 12.733 -12.105 1.00 90.75 257 PRO A O 1
ATOM 1946 N N . PRO A 1 258 ? 5.466 13.665 -10.725 1.00 90.44 258 PRO A N 1
ATOM 1947 C CA . PRO A 1 258 ? 6.092 12.395 -10.358 1.00 90.44 258 PRO A CA 1
ATOM 1948 C C . PRO A 1 258 ? 5.099 11.419 -9.699 1.00 90.44 258 PRO A C 1
ATOM 1950 O O . PRO A 1 258 ? 5.190 10.221 -9.959 1.00 90.44 258 PRO A O 1
ATOM 1953 N N . GLN A 1 259 ? 4.067 11.928 -9.012 1.00 90.75 259 GLN A N 1
ATOM 1954 C CA . GLN A 1 259 ? 2.943 11.150 -8.454 1.00 90.75 259 GLN A CA 1
ATOM 1955 C C . GLN A 1 259 ? 1.999 10.525 -9.485 1.00 90.75 259 GLN A C 1
ATOM 1957 O O . GLN A 1 259 ? 1.044 9.848 -9.114 1.00 90.75 259 GLN A O 1
ATOM 1962 N N . GLY A 1 260 ? 2.210 10.773 -10.779 1.00 92.56 260 GLY A N 1
ATOM 1963 C CA . GLY A 1 260 ? 1.399 10.183 -11.838 1.00 92.56 260 GLY A CA 1
ATOM 1964 C C . GLY A 1 260 ? 1.320 8.656 -11.720 1.00 92.56 260 GLY A C 1
ATOM 1965 O O . GLY A 1 260 ? 2.345 7.972 -11.659 1.00 92.56 260 GLY A O 1
ATOM 1966 N N . MET A 1 261 ? 0.086 8.154 -11.702 1.00 94.06 261 MET A N 1
ATOM 1967 C CA . MET A 1 261 ? -0.269 6.732 -11.665 1.00 94.06 261 MET A CA 1
ATOM 1968 C C . MET A 1 261 ? -1.392 6.454 -12.666 1.00 94.06 261 MET A C 1
ATOM 1970 O O . MET A 1 261 ? -2.483 6.018 -12.322 1.00 94.06 261 MET A O 1
ATOM 1974 N N . GLN A 1 262 ? -1.168 6.799 -13.929 1.00 95.88 262 GLN A N 1
ATOM 1975 C CA . GLN A 1 262 ? -2.154 6.584 -14.987 1.00 95.88 262 GLN A CA 1
ATOM 1976 C C . GLN A 1 262 ? -2.299 5.101 -15.356 1.00 95.88 262 GLN A C 1
ATOM 1978 O O . GLN A 1 262 ? -3.194 4.777 -16.137 1.00 95.88 262 GLN A O 1
ATOM 1983 N N . GLY A 1 263 ? -1.401 4.235 -14.874 1.00 97.50 263 GLY A N 1
ATOM 1984 C CA . GLY A 1 263 ? -1.404 2.802 -15.153 1.00 97.50 263 GLY A CA 1
ATOM 1985 C C . GLY A 1 263 ? -1.205 2.487 -16.634 1.00 97.50 263 GLY A C 1
ATOM 1986 O O . GLY A 1 263 ? -0.808 3.344 -17.433 1.00 97.50 263 GLY A O 1
ATOM 1987 N N . HIS A 1 264 ? -1.503 1.252 -17.021 1.00 98.38 264 HIS A N 1
ATOM 1988 C CA . HIS A 1 264 ? -1.502 0.834 -18.422 1.00 98.38 264 HIS A CA 1
ATOM 1989 C C . HIS A 1 264 ? -2.625 1.533 -19.222 1.00 98.38 264 HIS A C 1
ATOM 1991 O O . HIS A 1 264 ? -3.693 1.793 -18.667 1.00 98.38 264 HIS A O 1
ATOM 1997 N N . PRO A 1 265 ? -2.450 1.839 -20.527 1.00 96.69 265 PRO A N 1
ATOM 1998 C CA . PRO A 1 265 ? -3.519 2.403 -21.363 1.00 96.69 265 PRO A CA 1
ATOM 1999 C C . PRO A 1 265 ? -4.827 1.601 -21.360 1.00 96.69 265 PRO A C 1
ATOM 2001 O O . PRO A 1 265 ? -5.900 2.200 -21.403 1.00 96.69 265 PRO A O 1
ATOM 2004 N N . ASP A 1 266 ? -4.727 0.275 -21.269 1.00 97.69 266 ASP A N 1
ATOM 2005 C CA . ASP A 1 266 ? -5.880 -0.634 -21.208 1.00 97.69 266 ASP A CA 1
ATOM 2006 C C . ASP A 1 266 ? -6.461 -0.786 -19.789 1.00 97.69 266 ASP A C 1
ATOM 2008 O O . ASP A 1 266 ? -7.462 -1.475 -19.605 1.00 97.69 266 ASP A O 1
ATOM 2012 N N . ASN A 1 267 ? -5.878 -0.107 -18.794 1.00 97.31 267 ASN A N 1
ATOM 2013 C CA . ASN A 1 267 ? -6.406 0.008 -17.439 1.00 97.31 267 ASN A CA 1
ATOM 2014 C C . ASN A 1 267 ? -6.893 1.443 -17.160 1.00 97.31 267 ASN A C 1
ATOM 2016 O O . ASN A 1 267 ? -6.189 2.234 -16.527 1.00 97.31 267 ASN A O 1
ATOM 2020 N N . PRO A 1 268 ? -8.114 1.814 -17.583 1.00 92.75 268 PRO A N 1
ATOM 2021 C CA . PRO A 1 268 ? -8.643 3.154 -17.338 1.00 92.75 268 PRO A CA 1
ATOM 2022 C C . PRO A 1 268 ? -8.904 3.454 -15.852 1.00 92.75 268 PRO A C 1
ATOM 2024 O O . PRO A 1 268 ? -9.087 4.619 -15.502 1.00 92.75 268 PRO A O 1
ATOM 2027 N N . ALA A 1 269 ? -8.939 2.436 -14.984 1.00 92.50 269 ALA A N 1
ATOM 2028 C CA . ALA A 1 269 ? -9.107 2.604 -13.542 1.00 92.50 269 ALA A CA 1
ATOM 2029 C C . ALA A 1 269 ? -7.782 2.907 -12.814 1.00 92.50 269 ALA A C 1
ATOM 2031 O O . ALA A 1 269 ? -7.811 3.354 -11.665 1.00 92.50 269 ALA A O 1
ATOM 2032 N N . GLY A 1 270 ? -6.633 2.692 -13.470 1.00 93.94 270 GLY A N 1
ATOM 2033 C CA . GLY A 1 270 ? -5.305 2.900 -12.892 1.00 93.94 270 GLY A CA 1
ATOM 2034 C C . GLY A 1 270 ? -5.150 2.168 -11.549 1.00 93.94 270 GLY A C 1
ATOM 2035 O O . GLY A 1 270 ? -5.476 0.976 -11.476 1.00 93.94 270 GLY A O 1
ATOM 2036 N N . PRO A 1 271 ? -4.713 2.847 -10.471 1.00 93.56 271 PRO A N 1
ATOM 2037 C CA . PRO A 1 271 ? -4.520 2.216 -9.166 1.00 93.56 271 PRO A CA 1
ATOM 2038 C C . PRO A 1 271 ? -5.830 1.719 -8.540 1.00 93.56 271 PRO A C 1
ATOM 2040 O O . PRO A 1 271 ? -5.806 0.775 -7.756 1.00 93.56 271 PRO A O 1
ATOM 2043 N N . GLY A 1 272 ? -6.983 2.273 -8.936 1.00 94.12 272 GLY A N 1
ATOM 2044 C CA . GLY A 1 272 ? -8.293 1.828 -8.453 1.00 94.12 272 GLY A CA 1
ATOM 2045 C C . GLY A 1 272 ? -8.659 0.398 -8.868 1.00 94.12 272 GLY A C 1
ATOM 2046 O O . GLY A 1 272 ? -9.575 -0.176 -8.288 1.00 94.12 272 GLY A O 1
ATOM 2047 N N . ALA A 1 273 ? -7.953 -0.196 -9.838 1.00 97.12 273 ALA A N 1
ATOM 2048 C CA . ALA A 1 273 ? -8.118 -1.605 -10.203 1.00 97.12 273 ALA A CA 1
ATOM 2049 C C . ALA A 1 273 ? -7.414 -2.577 -9.239 1.00 97.12 273 ALA A C 1
ATOM 2051 O O . ALA A 1 273 ? -7.764 -3.755 -9.215 1.00 97.12 273 ALA A O 1
ATOM 2052 N N . LEU A 1 274 ? -6.456 -2.108 -8.426 1.00 98.12 274 LEU A N 1
ATOM 2053 C CA . LEU A 1 274 ? -5.678 -2.994 -7.558 1.00 98.12 274 LEU A CA 1
ATOM 2054 C C . LEU A 1 274 ? -6.524 -3.590 -6.430 1.00 98.12 274 LEU A C 1
ATOM 2056 O O . LEU A 1 274 ? -6.426 -4.783 -6.169 1.00 98.12 274 LEU A O 1
ATOM 2060 N N . GLY A 1 275 ? -7.370 -2.781 -5.787 1.00 97.19 275 GLY A N 1
ATOM 2061 C CA . GLY A 1 275 ? -8.279 -3.247 -4.735 1.00 97.19 275 GLY A CA 1
ATOM 2062 C C . GLY A 1 275 ? -9.191 -4.390 -5.203 1.00 97.19 275 GLY A C 1
ATOM 2063 O O . GLY A 1 275 ? -9.157 -5.452 -4.582 1.00 97.19 275 GLY A O 1
ATOM 2064 N N . PRO A 1 276 ? -9.947 -4.224 -6.309 1.00 97.88 276 PRO A N 1
ATOM 2065 C CA . PRO A 1 276 ? -10.737 -5.291 -6.922 1.00 97.88 276 PRO A CA 1
ATOM 2066 C C . PRO A 1 276 ? -9.934 -6.561 -7.226 1.00 97.88 276 PRO A C 1
ATOM 2068 O O . PRO A 1 276 ? -10.355 -7.658 -6.867 1.00 97.88 276 PRO A O 1
ATOM 2071 N N . ASP A 1 277 ? -8.758 -6.432 -7.843 1.00 98.56 277 ASP A N 1
ATOM 2072 C CA . ASP A 1 277 ? -7.928 -7.592 -8.175 1.00 98.56 277 ASP A CA 1
ATOM 2073 C C . ASP A 1 277 ? -7.387 -8.297 -6.922 1.00 98.56 277 ASP A C 1
ATOM 2075 O O . ASP A 1 277 ? -7.360 -9.528 -6.874 1.00 98.56 277 ASP A O 1
ATOM 2079 N N . ALA A 1 278 ? -7.016 -7.543 -5.885 1.00 98.56 278 ALA A N 1
ATOM 2080 C CA . ALA A 1 278 ? -6.520 -8.078 -4.621 1.00 98.56 278 ALA A CA 1
ATOM 2081 C C . ALA A 1 278 ? -7.601 -8.858 -3.858 1.00 98.56 278 ALA A C 1
ATOM 2083 O O . ALA A 1 278 ? -7.347 -9.982 -3.421 1.00 98.56 278 ALA A O 1
ATOM 2084 N N . VAL A 1 279 ? -8.819 -8.315 -3.733 1.00 98.44 279 VAL A N 1
ATOM 2085 C CA . VAL A 1 279 ? -9.920 -9.028 -3.055 1.00 98.44 279 VAL A CA 1
ATOM 2086 C C . VAL A 1 279 ? -10.392 -10.243 -3.844 1.00 98.44 279 VAL A C 1
ATOM 2088 O O . VAL A 1 279 ? -10.717 -11.261 -3.241 1.00 98.44 279 VAL A O 1
ATOM 2091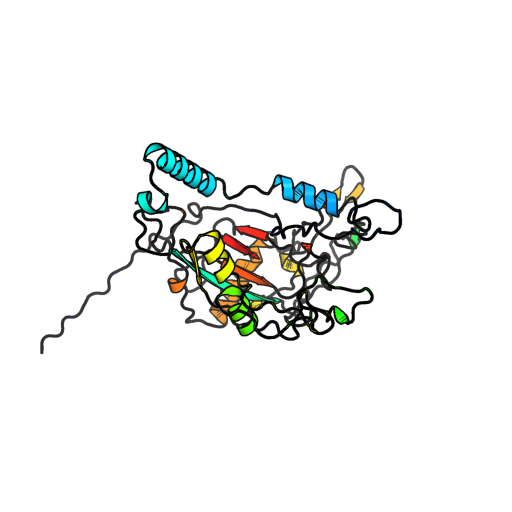 N N . ASN A 1 280 ? -10.356 -10.187 -5.179 1.00 98.50 280 ASN A N 1
ATOM 2092 C CA . ASN A 1 280 ? -10.634 -11.346 -6.026 1.00 98.50 280 ASN A CA 1
ATOM 2093 C C . ASN A 1 280 ? -9.587 -12.444 -5.842 1.00 98.50 280 ASN A C 1
ATOM 2095 O O . ASN A 1 280 ? -9.936 -13.618 -5.710 1.00 98.50 280 ASN A O 1
ATOM 2099 N N . ALA A 1 281 ? -8.304 -12.073 -5.814 1.00 98.44 281 ALA A N 1
ATOM 2100 C CA . ALA A 1 281 ? -7.220 -13.015 -5.578 1.00 98.44 281 ALA A CA 1
ATOM 2101 C C . ALA A 1 281 ? -7.322 -13.642 -4.177 1.00 98.44 281 ALA A C 1
ATOM 2103 O O . ALA A 1 281 ? -7.159 -14.856 -4.042 1.00 98.44 281 ALA A O 1
ATOM 2104 N N . LEU A 1 282 ? -7.674 -12.852 -3.156 1.00 98.44 282 LEU A N 1
ATOM 2105 C CA . LEU A 1 282 ? -7.925 -13.342 -1.800 1.00 98.44 282 LEU A CA 1
ATOM 2106 C C . LEU A 1 282 ? -9.126 -14.294 -1.744 1.00 98.44 282 LEU A C 1
ATOM 2108 O O . LEU A 1 282 ? -8.989 -15.394 -1.216 1.00 98.44 282 LEU A O 1
ATOM 2112 N N . ALA A 1 283 ? -10.268 -13.923 -2.327 1.00 97.69 283 ALA A N 1
ATOM 2113 C CA . ALA A 1 283 ? -11.463 -14.769 -2.370 1.00 97.69 283 ALA A CA 1
ATOM 2114 C C . ALA A 1 283 ? -11.195 -16.102 -3.089 1.00 97.69 283 ALA A C 1
ATOM 2116 O O . ALA A 1 283 ? -11.624 -17.160 -2.635 1.00 97.69 283 ALA A O 1
ATOM 2117 N N . ALA A 1 284 ? -10.431 -16.073 -4.186 1.00 97.00 284 ALA A N 1
ATOM 2118 C CA . ALA A 1 284 ? -10.041 -17.278 -4.911 1.00 97.00 284 ALA A CA 1
ATOM 2119 C C . ALA A 1 284 ? -9.068 -18.162 -4.110 1.00 97.00 284 ALA A C 1
ATOM 2121 O O . ALA A 1 284 ? -9.175 -19.390 -4.150 1.00 97.00 284 ALA A O 1
ATOM 2122 N N . ALA A 1 285 ? -8.120 -17.557 -3.386 1.00 96.56 285 ALA A N 1
ATOM 2123 C CA . ALA A 1 285 ? -7.158 -18.274 -2.550 1.00 96.56 285 ALA A CA 1
ATOM 2124 C C . ALA A 1 285 ? -7.792 -18.831 -1.264 1.00 96.56 285 ALA A C 1
ATOM 2126 O O . ALA A 1 285 ? -7.382 -19.889 -0.779 1.00 96.56 285 ALA A O 1
ATOM 2127 N N . GLN A 1 286 ? -8.798 -18.140 -0.726 1.00 95.94 286 GLN A N 1
ATOM 2128 C CA . GLN A 1 286 ? -9.489 -18.476 0.512 1.00 95.94 286 GLN A CA 1
ATOM 2129 C C . GLN A 1 286 ? -11.010 -18.261 0.368 1.00 95.94 286 GLN A C 1
ATOM 2131 O O . GLN A 1 286 ? -11.538 -17.251 0.828 1.00 95.94 286 GLN A O 1
ATOM 2136 N N . PRO A 1 287 ? -11.749 -19.227 -0.213 1.00 94.50 287 PRO A N 1
ATOM 2137 C CA . PRO A 1 287 ? -13.196 -19.095 -0.430 1.00 94.50 287 PRO A CA 1
ATOM 2138 C C . PRO A 1 287 ? -14.022 -18.910 0.851 1.00 94.50 287 PRO A C 1
ATOM 2140 O O . PRO A 1 287 ? -15.064 -18.266 0.827 1.00 94.50 287 PRO A O 1
ATOM 2143 N N . ASP A 1 288 ? -13.538 -19.440 1.979 1.00 95.06 288 ASP A N 1
ATOM 2144 C CA . ASP A 1 288 ? -14.177 -19.313 3.296 1.00 95.06 288 ASP A CA 1
ATOM 2145 C C . ASP A 1 288 ? -13.640 -18.105 4.097 1.00 95.06 288 ASP A C 1
ATOM 2147 O O . ASP A 1 288 ? -13.633 -18.125 5.331 1.00 95.06 288 ASP A O 1
ATOM 2151 N N . PHE A 1 289 ? -13.109 -17.074 3.425 1.00 97.12 289 PHE A N 1
ATOM 2152 C CA . PHE A 1 289 ? -12.589 -15.880 4.096 1.00 97.12 289 PHE A CA 1
ATOM 2153 C C . PHE A 1 289 ? -13.697 -15.191 4.923 1.00 97.12 289 PHE A C 1
ATOM 2155 O O . PHE A 1 289 ? -14.806 -14.993 4.416 1.00 97.12 289 PHE A O 1
ATOM 2162 N N . PRO A 1 290 ? -13.441 -14.817 6.192 1.00 96.75 290 PRO A N 1
ATOM 2163 C CA . PRO A 1 290 ? -14.463 -14.275 7.083 1.00 96.75 290 PRO A CA 1
ATOM 2164 C C . PRO A 1 290 ? -14.706 -12.781 6.818 1.00 96.75 290 PRO A C 1
ATOM 2166 O O . PRO A 1 290 ? -14.425 -11.944 7.666 1.00 96.75 290 PRO A O 1
ATOM 2169 N N . TRP A 1 291 ? -15.234 -12.425 5.646 1.00 97.06 291 TRP A N 1
ATOM 2170 C CA . TRP A 1 291 ? -15.472 -11.027 5.247 1.00 97.06 291 TRP A CA 1
ATOM 2171 C C . TRP A 1 291 ? -16.292 -10.224 6.270 1.00 97.06 291 TRP A C 1
ATOM 2173 O O . TRP A 1 291 ? -15.964 -9.075 6.543 1.00 97.06 291 TRP A O 1
ATOM 2183 N N . ALA A 1 292 ? -17.282 -10.863 6.904 1.00 96.56 292 ALA A N 1
ATOM 2184 C CA . ALA A 1 292 ? -18.136 -10.262 7.933 1.00 96.56 292 ALA A CA 1
ATOM 2185 C C . ALA A 1 292 ? -17.377 -9.764 9.175 1.00 96.56 292 ALA A C 1
ATOM 2187 O O . ALA A 1 292 ? -17.898 -8.947 9.924 1.00 96.56 292 ALA A O 1
ATOM 2188 N N . ASP A 1 293 ? -16.163 -10.263 9.423 1.00 96.56 293 ASP A N 1
ATOM 2189 C CA . ASP A 1 293 ? -15.330 -9.780 10.526 1.00 96.56 293 ASP A CA 1
ATOM 2190 C C . ASP A 1 293 ? -14.785 -8.362 10.272 1.00 96.56 293 ASP A C 1
ATOM 2192 O O . ASP A 1 293 ? -14.269 -7.744 11.203 1.00 96.56 293 ASP A O 1
ATOM 2196 N N . TYR A 1 294 ? -14.859 -7.876 9.030 1.00 96.88 294 TYR A N 1
ATOM 2197 C CA . TYR A 1 294 ? -14.279 -6.612 8.572 1.00 96.88 294 TYR A CA 1
ATOM 2198 C C . TYR A 1 294 ? -15.335 -5.605 8.078 1.00 96.88 294 TYR A C 1
ATOM 2200 O O . TYR A 1 294 ? -14.972 -4.654 7.395 1.00 96.88 294 TYR A O 1
ATOM 2208 N N . ASP A 1 295 ? -16.612 -5.839 8.382 1.00 95.69 295 ASP A N 1
ATOM 2209 C CA . ASP A 1 295 ? -17.755 -4.961 8.084 1.00 95.69 295 ASP A CA 1
ATOM 2210 C C . ASP A 1 295 ? -18.546 -4.763 9.387 1.00 95.69 295 ASP A C 1
ATOM 2212 O O . ASP A 1 295 ? -19.404 -5.573 9.753 1.00 95.69 295 ASP A O 1
ATOM 2216 N N . ILE A 1 296 ? -18.142 -3.756 10.162 1.00 93.38 296 ILE A N 1
ATOM 2217 C CA . ILE A 1 296 ? -18.635 -3.437 11.509 1.00 93.38 296 ILE A CA 1
ATOM 2218 C C . ILE A 1 296 ? -19.071 -1.967 11.615 1.00 93.38 296 ILE A C 1
ATOM 2220 O O . ILE A 1 296 ? -19.868 -1.641 12.501 1.00 93.38 296 ILE A O 1
ATOM 2224 N N . GLU A 1 297 ? -18.520 -1.073 10.791 1.00 89.38 297 GLU A N 1
ATOM 2225 C CA . GLU A 1 297 ? -18.661 0.379 10.906 1.00 89.38 297 GLU A CA 1
ATOM 2226 C C . GLU A 1 297 ? -19.364 1.010 9.693 1.00 89.38 297 GLU A C 1
ATOM 2228 O O . GLU A 1 297 ? -18.735 1.316 8.685 1.00 89.38 297 GLU A O 1
ATOM 2233 N N . ASP A 1 298 ? -20.620 1.422 9.853 1.00 87.50 298 ASP A N 1
ATOM 2234 C CA . ASP A 1 298 ? -21.265 2.352 8.922 1.00 87.50 298 ASP A CA 1
ATOM 2235 C C . ASP A 1 298 ? -20.840 3.808 9.198 1.00 87.50 298 ASP A C 1
ATOM 2237 O O . ASP A 1 298 ? -21.550 4.611 9.812 1.00 87.50 298 ASP A O 1
ATOM 2241 N N . GLN A 1 299 ? -19.647 4.197 8.744 1.00 80.06 299 GLN A N 1
ATOM 2242 C CA . GLN A 1 299 ? -19.176 5.585 8.883 1.00 80.06 299 GLN A CA 1
ATOM 2243 C C . GLN A 1 299 ? -20.031 6.590 8.089 1.00 80.06 299 GLN A C 1
ATOM 2245 O O . GLN A 1 299 ? -20.015 7.795 8.383 1.00 80.06 299 GLN A O 1
ATOM 2250 N N . GLY A 1 300 ? -20.748 6.107 7.071 1.00 76.94 300 GLY A N 1
ATOM 2251 C CA . GLY A 1 300 ? -21.605 6.897 6.201 1.00 76.94 300 GLY A CA 1
ATOM 2252 C C . GLY A 1 300 ? -22.967 7.232 6.803 1.00 76.94 300 GLY A C 1
ATOM 2253 O O . GLY A 1 300 ? -23.543 8.232 6.363 1.00 76.94 300 GLY A O 1
ATOM 2254 N N . ASP A 1 301 ? -23.427 6.456 7.794 1.00 82.88 301 ASP A N 1
ATOM 2255 C CA . ASP A 1 301 ? -24.826 6.403 8.246 1.00 82.88 301 ASP A CA 1
ATOM 2256 C C . ASP A 1 301 ? -25.745 6.237 7.027 1.00 82.88 301 ASP A C 1
ATOM 2258 O O . ASP A 1 301 ? -26.586 7.092 6.731 1.00 82.88 301 ASP A O 1
ATOM 2262 N N . VAL A 1 302 ? -25.463 5.195 6.236 1.00 81.69 302 VAL A N 1
ATOM 2263 C CA . VAL A 1 302 ? -26.070 4.917 4.930 1.00 81.69 302 VAL A CA 1
ATOM 2264 C C . VAL A 1 302 ? -27.588 4.812 5.052 1.00 81.69 302 VAL A C 1
ATOM 2266 O O . VAL A 1 302 ? -28.304 5.350 4.202 1.00 81.69 302 VAL A O 1
ATOM 2269 N N . ASP A 1 303 ? -28.098 4.182 6.111 1.00 83.94 303 ASP A N 1
ATOM 2270 C CA . ASP A 1 303 ? -29.539 4.037 6.336 1.00 83.94 303 ASP A CA 1
ATOM 2271 C C . ASP A 1 303 ? -30.176 5.199 7.134 1.00 83.94 303 ASP A C 1
ATOM 2273 O O . ASP A 1 303 ? -31.407 5.349 7.160 1.00 83.94 303 ASP A O 1
ATOM 2277 N N . GLY A 1 304 ? -29.346 6.089 7.687 1.00 85.50 304 GLY A N 1
ATOM 2278 C CA . GLY A 1 304 ? -29.746 7.327 8.347 1.00 85.50 304 GLY A CA 1
ATOM 2279 C C . GLY A 1 304 ? -30.366 7.137 9.731 1.00 85.50 304 GLY A C 1
ATOM 2280 O O . GLY A 1 304 ? -31.127 8.011 10.178 1.00 85.50 304 GLY A O 1
ATOM 2281 N N . ASP A 1 305 ? -30.113 6.010 10.392 1.00 86.44 305 ASP A N 1
ATOM 2282 C CA . ASP A 1 305 ? -30.636 5.714 11.722 1.00 86.44 305 ASP A CA 1
ATOM 2283 C C . ASP A 1 305 ? -29.775 6.314 12.866 1.00 86.44 305 ASP A C 1
ATOM 2285 O O . ASP A 1 305 ? -30.244 6.465 14.006 1.00 86.44 305 ASP A O 1
ATOM 2289 N N . GLY A 1 306 ? -28.561 6.776 12.539 1.00 83.12 306 GLY A N 1
ATOM 2290 C CA . GLY A 1 306 ? -27.600 7.405 13.437 1.00 83.12 306 GLY A CA 1
ATOM 2291 C C . GLY A 1 306 ? -26.678 6.438 14.187 1.00 83.12 306 GLY A C 1
ATOM 2292 O O . GLY A 1 306 ? -25.992 6.882 15.124 1.00 83.12 306 GLY A O 1
ATOM 2293 N N . ASN A 1 307 ? -26.652 5.154 13.828 1.00 84.44 307 ASN A N 1
ATOM 2294 C CA . ASN A 1 307 ? -25.839 4.111 14.440 1.00 84.44 307 ASN A CA 1
ATOM 2295 C C . ASN A 1 307 ? -24.637 3.702 13.563 1.00 84.44 307 ASN A C 1
ATOM 2297 O O . ASN A 1 307 ? -24.604 2.686 12.898 1.00 84.44 307 ASN A O 1
ATOM 2301 N N . PHE A 1 308 ? -23.537 4.436 13.709 1.00 84.25 308 PHE A N 1
ATOM 2302 C CA . PHE A 1 308 ? -22.279 4.216 12.972 1.00 84.25 308 PHE A CA 1
ATOM 2303 C C . PHE A 1 308 ? -21.475 2.951 13.355 1.00 84.25 308 PHE A C 1
ATOM 2305 O O . PHE A 1 308 ? -20.304 2.837 13.003 1.00 84.25 308 PHE A O 1
ATOM 2312 N N . LEU A 1 309 ? -22.025 2.075 14.199 1.00 88.81 309 LEU A N 1
ATOM 2313 C CA . LEU A 1 309 ? -21.374 0.843 14.667 1.00 88.81 309 LEU A CA 1
ATOM 2314 C C . LEU A 1 309 ? -22.250 -0.359 14.314 1.00 88.81 309 LEU A C 1
ATOM 2316 O O . LEU A 1 309 ? -22.617 -1.162 15.183 1.00 88.81 309 LEU A O 1
ATOM 2320 N N . GLU A 1 310 ? -22.624 -0.426 13.044 1.00 90.00 310 GLU A N 1
ATOM 2321 C CA . GLU A 1 310 ? -23.258 -1.578 12.430 1.00 90.00 310 GLU A CA 1
ATOM 2322 C C . GLU A 1 310 ? -22.716 -1.852 11.023 1.00 90.00 310 GLU A C 1
ATOM 2324 O O . GLU A 1 310 ? -22.160 -0.938 10.416 1.00 90.00 310 GLU A O 1
ATOM 2329 N N . PRO A 1 311 ? -22.876 -3.089 10.519 1.00 94.19 311 PRO A N 1
ATOM 2330 C CA . PRO A 1 311 ? -22.454 -3.459 9.171 1.00 94.19 311 PRO A CA 1
ATOM 2331 C C . PRO A 1 311 ? -23.293 -2.776 8.083 1.00 94.19 311 PRO A C 1
ATOM 2333 O O . PRO A 1 311 ? -24.524 -2.753 8.187 1.00 94.19 311 PRO A O 1
ATOM 2336 N N . ASP A 1 312 ? -22.658 -2.343 6.994 1.00 91.69 312 ASP A N 1
ATOM 2337 C CA . ASP A 1 312 ? -23.313 -1.755 5.811 1.00 91.69 312 ASP A CA 1
ATOM 2338 C C . ASP A 1 312 ? -23.104 -2.579 4.518 1.00 91.69 312 ASP A C 1
ATOM 2340 O O . ASP A 1 312 ? -23.659 -2.264 3.454 1.00 91.69 312 ASP A O 1
ATOM 2344 N N . GLY A 1 313 ? -22.364 -3.690 4.609 1.00 92.75 313 GLY A N 1
ATOM 2345 C CA . GLY A 1 313 ? -21.999 -4.549 3.484 1.00 92.75 313 GLY A CA 1
ATOM 2346 C C . GLY A 1 313 ? -20.704 -4.130 2.782 1.00 92.75 313 GLY A C 1
ATOM 2347 O O . GLY A 1 313 ? -20.359 -4.725 1.754 1.00 92.75 313 GLY A O 1
ATOM 2348 N N . VAL A 1 314 ? -19.988 -3.126 3.289 1.00 93.38 314 VAL A N 1
ATOM 2349 C CA . VAL A 1 314 ? -18.709 -2.645 2.765 1.00 93.38 314 VAL A CA 1
ATOM 2350 C C . VAL A 1 314 ? -17.606 -2.926 3.783 1.00 93.38 314 VAL A C 1
ATOM 2352 O O . VAL A 1 314 ? -17.751 -2.691 4.970 1.00 93.38 314 VAL A O 1
ATOM 2355 N N . ILE A 1 315 ? -16.463 -3.430 3.319 1.00 95.69 315 ILE A N 1
ATOM 2356 C CA . ILE A 1 315 ? -15.302 -3.635 4.190 1.00 95.69 315 ILE A CA 1
ATOM 2357 C C . ILE A 1 315 ? -14.823 -2.287 4.748 1.00 95.69 315 ILE A C 1
ATOM 2359 O O . ILE A 1 315 ? -14.459 -1.396 3.974 1.00 95.69 315 ILE A O 1
ATOM 2363 N N . ASP A 1 316 ? -14.756 -2.185 6.077 1.00 93.94 316 ASP A N 1
ATOM 2364 C CA . ASP A 1 316 ? -14.510 -0.949 6.826 1.00 93.94 316 ASP A CA 1
ATOM 2365 C C . ASP A 1 316 ? -13.157 -0.310 6.462 1.00 93.94 316 ASP A C 1
ATOM 2367 O O . ASP A 1 316 ? -13.056 0.879 6.153 1.00 93.94 316 ASP A O 1
ATOM 2371 N N . HIS A 1 317 ? -12.088 -1.117 6.512 1.00 94.56 317 HIS A N 1
ATOM 2372 C CA . HIS A 1 317 ? -10.701 -0.657 6.402 1.00 94.56 317 HIS A CA 1
ATOM 2373 C C . HIS A 1 317 ? -9.871 -1.614 5.538 1.00 94.56 317 HIS A C 1
ATOM 2375 O O . HIS A 1 317 ? -9.239 -2.541 6.053 1.00 94.56 317 HIS A O 1
ATOM 2381 N N . LEU A 1 318 ? -9.847 -1.385 4.222 1.00 96.88 318 LEU A N 1
ATOM 2382 C CA . LEU A 1 318 ? -8.977 -2.118 3.298 1.00 96.88 318 LEU A CA 1
ATOM 2383 C C . LEU A 1 318 ? -7.580 -1.482 3.235 1.00 96.88 318 LEU A C 1
ATOM 2385 O O . LEU A 1 318 ? -7.416 -0.340 2.800 1.00 96.88 318 LEU A O 1
ATOM 2389 N N . VAL A 1 319 ? -6.568 -2.255 3.616 1.00 97.88 319 VAL A N 1
ATOM 2390 C CA . VAL A 1 319 ? -5.151 -1.899 3.512 1.00 97.88 319 VAL A CA 1
ATOM 2391 C C . VAL A 1 319 ? -4.479 -2.862 2.545 1.00 97.88 319 VAL A C 1
ATOM 2393 O O . VAL A 1 319 ? -4.547 -4.077 2.702 1.00 97.88 319 VAL A O 1
ATOM 2396 N N . LEU A 1 320 ? -3.820 -2.317 1.536 1.00 98.44 320 LEU A N 1
ATOM 2397 C CA . LEU A 1 320 ? -3.046 -3.058 0.559 1.00 98.44 320 LEU A CA 1
ATOM 2398 C C . LEU A 1 320 ? -1.575 -2.790 0.847 1.00 98.44 320 LEU A C 1
ATOM 2400 O O . LEU A 1 320 ? -1.146 -1.645 0.876 1.00 98.44 320 LEU A O 1
ATOM 2404 N N . VAL A 1 321 ? -0.797 -3.843 1.063 1.00 98.31 321 VAL A N 1
ATOM 2405 C CA . VAL A 1 321 ? 0.663 -3.739 1.096 1.00 98.31 321 VAL A CA 1
ATOM 2406 C C . VAL A 1 321 ? 1.171 -4.363 -0.184 1.00 98.31 321 VAL A C 1
ATOM 2408 O O . VAL A 1 321 ? 1.018 -5.569 -0.374 1.00 98.31 321 VAL A O 1
ATOM 2411 N N . HIS A 1 322 ? 1.745 -3.561 -1.075 1.00 98.00 322 HIS A N 1
ATOM 2412 C CA . HIS A 1 322 ? 2.228 -4.066 -2.353 1.00 98.00 322 HIS A CA 1
ATOM 2413 C C . HIS A 1 322 ? 3.707 -4.474 -2.295 1.00 98.00 322 HIS A C 1
ATOM 2415 O O . HIS A 1 322 ? 4.499 -3.933 -1.526 1.00 98.00 322 HIS A O 1
ATOM 2421 N N . ALA A 1 323 ? 4.086 -5.458 -3.108 1.00 98.31 323 ALA A N 1
ATOM 2422 C CA . ALA A 1 323 ? 5.480 -5.825 -3.308 1.00 98.31 323 ALA A CA 1
ATOM 2423 C C . ALA A 1 323 ? 6.234 -4.711 -4.051 1.00 98.31 323 ALA A C 1
ATOM 2425 O O . ALA A 1 323 ? 5.680 -4.077 -4.947 1.00 98.31 323 ALA A O 1
ATOM 2426 N N . GLY A 1 324 ? 7.518 -4.543 -3.732 1.00 96.31 324 GLY A N 1
ATOM 2427 C CA . GLY A 1 324 ? 8.364 -3.505 -4.326 1.00 96.31 324 GLY A CA 1
ATOM 2428 C C . GLY A 1 324 ? 8.531 -2.288 -3.420 1.00 96.31 324 GLY A C 1
ATOM 2429 O O . GLY A 1 324 ? 8.049 -2.260 -2.290 1.00 96.31 324 GLY A O 1
ATOM 2430 N N . GLU A 1 325 ? 9.286 -1.309 -3.905 1.00 94.62 325 GLU A N 1
ATOM 2431 C CA . GLU A 1 325 ? 9.495 -0.039 -3.208 1.00 94.62 325 GLU A CA 1
ATOM 2432 C C . GLU A 1 325 ? 8.450 0.988 -3.655 1.00 94.62 325 GLU A C 1
ATOM 2434 O O . GLU A 1 325 ? 8.121 1.074 -4.837 1.00 94.62 325 GLU A O 1
ATOM 2439 N N . ASP A 1 326 ? 7.976 1.814 -2.723 1.00 93.81 326 ASP A N 1
ATOM 2440 C CA . ASP A 1 326 ? 7.052 2.911 -3.020 1.00 93.81 326 ASP A CA 1
ATOM 2441 C C . ASP A 1 326 ? 7.691 3.933 -3.977 1.00 93.81 326 ASP A C 1
ATOM 2443 O O . ASP A 1 326 ? 8.824 4.397 -3.785 1.00 93.81 326 ASP A O 1
ATOM 2447 N N . LYS A 1 327 ? 6.933 4.349 -4.997 1.00 95.06 327 LYS A N 1
ATOM 2448 C CA . LYS A 1 327 ? 7.335 5.402 -5.935 1.00 95.06 327 LYS A CA 1
ATOM 2449 C C . LYS A 1 327 ? 7.669 6.711 -5.227 1.00 95.06 327 LYS A C 1
ATOM 2451 O O . LYS A 1 327 ? 8.555 7.424 -5.696 1.00 95.06 327 LYS A O 1
ATOM 2456 N N . SER A 1 328 ? 7.031 7.030 -4.100 1.00 89.81 328 SER A N 1
ATOM 2457 C CA . SER A 1 328 ? 7.358 8.252 -3.351 1.00 89.81 328 SER A CA 1
ATOM 2458 C C . SER A 1 328 ? 8.795 8.257 -2.802 1.00 89.81 328 SER A C 1
ATOM 2460 O O . SER A 1 328 ? 9.403 9.321 -2.665 1.00 89.81 328 SER A O 1
ATOM 2462 N N . GLY A 1 329 ? 9.369 7.067 -2.592 1.00 86.69 329 GLY A N 1
ATOM 2463 C CA . GLY A 1 329 ? 10.775 6.830 -2.258 1.00 86.69 329 GLY A CA 1
ATOM 2464 C C . GLY A 1 329 ? 11.695 6.628 -3.470 1.00 86.69 329 GLY A C 1
ATOM 2465 O O . GLY A 1 329 ? 12.885 6.392 -3.290 1.00 86.69 329 GLY A O 1
ATOM 2466 N N . GLY A 1 330 ? 11.175 6.740 -4.696 1.00 87.94 330 GLY A N 1
ATOM 2467 C CA . GLY A 1 330 ? 11.909 6.535 -5.950 1.00 87.94 330 GLY A CA 1
ATOM 2468 C C . GLY A 1 330 ? 11.510 5.268 -6.713 1.00 87.94 330 GLY A C 1
ATOM 2469 O O . GLY A 1 330 ? 11.892 5.132 -7.873 1.00 87.94 330 GLY A O 1
ATOM 2470 N N . GLY A 1 331 ? 10.708 4.379 -6.115 1.00 91.69 331 GLY A N 1
ATOM 2471 C CA . GLY A 1 331 ? 10.138 3.198 -6.777 1.00 91.69 331 GLY A CA 1
ATOM 2472 C C . GLY A 1 331 ? 11.103 2.029 -6.984 1.00 91.69 331 GLY A C 1
ATOM 2473 O O . GLY A 1 331 ? 10.767 1.090 -7.706 1.00 91.69 331 GLY A O 1
ATOM 2474 N N . GLY A 1 332 ? 12.310 2.085 -6.414 1.00 91.62 332 GLY A N 1
ATOM 2475 C CA . GLY A 1 332 ? 13.305 1.016 -6.502 1.00 91.62 332 GLY A CA 1
ATOM 2476 C C . GLY A 1 332 ? 13.558 0.531 -7.932 1.00 91.62 332 GLY A C 1
ATOM 2477 O O . GLY A 1 332 ? 13.761 1.315 -8.861 1.00 91.62 332 GLY A O 1
ATOM 2478 N N . ALA A 1 333 ? 13.516 -0.789 -8.122 1.00 93.31 333 ALA A N 1
ATOM 2479 C CA . ALA A 1 333 ? 13.715 -1.421 -9.427 1.00 93.31 333 ALA A CA 1
ATOM 2480 C C . ALA A 1 333 ? 12.591 -1.127 -10.442 1.00 93.31 333 ALA A C 1
ATOM 2482 O O . ALA A 1 333 ? 12.821 -1.229 -11.648 1.00 93.31 333 ALA A O 1
ATOM 2483 N N . GLN A 1 334 ? 11.388 -0.781 -9.976 1.00 96.94 334 GLN A N 1
ATOM 2484 C CA . GLN A 1 334 ? 10.238 -0.472 -10.827 1.00 96.94 334 GLN A CA 1
ATOM 2485 C C . GLN A 1 334 ? 10.188 1.010 -11.219 1.00 96.94 334 GLN A C 1
ATOM 2487 O O . GLN A 1 334 ? 9.641 1.352 -12.269 1.00 96.94 334 GLN A O 1
ATOM 2492 N N . GLY A 1 335 ? 10.790 1.901 -10.431 1.00 96.31 335 GLY A N 1
ATOM 2493 C CA . GLY A 1 335 ? 10.920 3.323 -10.734 1.00 96.31 335 GLY A CA 1
ATOM 2494 C C . GLY A 1 335 ? 9.584 3.975 -11.101 1.00 96.31 335 GLY A C 1
ATOM 2495 O O . GLY A 1 335 ? 8.632 4.002 -10.322 1.00 96.31 335 GLY A O 1
ATOM 2496 N N . VAL A 1 336 ? 9.481 4.492 -12.330 1.00 97.81 336 VAL A N 1
ATOM 2497 C CA . VAL A 1 336 ? 8.263 5.157 -12.835 1.00 97.81 336 VAL A CA 1
ATOM 2498 C C . VAL A 1 336 ? 7.053 4.232 -12.974 1.00 97.81 336 VAL A C 1
ATOM 2500 O O . VAL A 1 336 ? 5.924 4.719 -13.097 1.00 97.81 336 VAL A O 1
ATOM 2503 N N . TYR A 1 337 ? 7.265 2.920 -12.919 1.00 98.38 337 TYR A N 1
ATOM 2504 C CA . TYR A 1 337 ? 6.215 1.911 -12.968 1.00 98.38 337 TYR A CA 1
ATOM 2505 C C . TYR A 1 337 ? 5.633 1.560 -11.595 1.00 98.38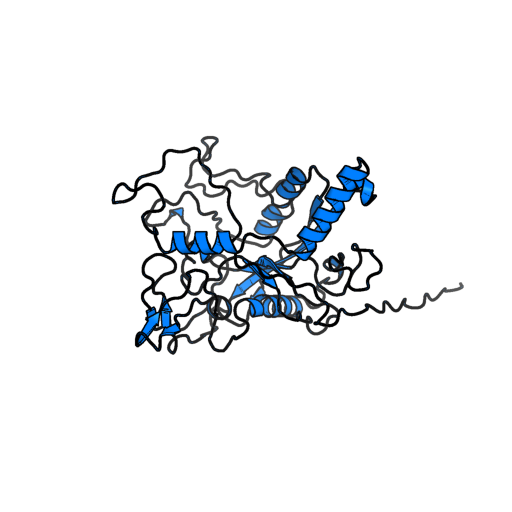 337 TYR A C 1
ATOM 2507 O O . TYR A 1 337 ? 4.541 1.001 -11.553 1.00 98.38 337 TYR A O 1
ATOM 2515 N N . ALA A 1 338 ? 6.310 1.931 -10.503 1.00 98.25 338 ALA A N 1
ATOM 2516 C CA . ALA A 1 338 ? 5.873 1.621 -9.146 1.00 98.25 338 ALA A CA 1
ATOM 2517 C C . ALA A 1 338 ? 4.558 2.324 -8.765 1.00 98.25 338 ALA A C 1
ATOM 2519 O O . ALA A 1 338 ? 4.175 3.340 -9.358 1.00 98.25 338 ALA A O 1
ATOM 2520 N N . ILE A 1 339 ? 3.859 1.826 -7.756 1.00 98.00 339 ILE A N 1
ATOM 2521 C CA . ILE A 1 339 ? 2.724 2.535 -7.160 1.00 98.00 339 ILE A CA 1
ATOM 2522 C C . ILE A 1 339 ? 3.256 3.637 -6.237 1.00 98.00 339 ILE A C 1
ATOM 2524 O O . ILE A 1 339 ? 4.262 3.470 -5.559 1.00 98.00 339 ILE A O 1
ATOM 2528 N N . TRP A 1 340 ? 2.609 4.803 -6.263 1.00 95.81 340 TRP A N 1
ATOM 2529 C CA . TRP A 1 340 ? 2.828 5.871 -5.289 1.00 95.81 340 TRP A CA 1
ATOM 2530 C C . TRP A 1 340 ? 1.840 5.674 -4.142 1.00 95.81 340 TRP A C 1
ATOM 2532 O O . TRP A 1 340 ? 0.629 5.723 -4.377 1.00 95.81 340 TRP A O 1
ATOM 2542 N N . ALA A 1 341 ? 2.335 5.451 -2.927 1.00 93.75 341 ALA A N 1
ATOM 2543 C CA . ALA A 1 341 ? 1.496 5.159 -1.769 1.00 93.75 341 ALA A CA 1
ATOM 2544 C C . ALA A 1 341 ? 0.461 6.271 -1.523 1.00 93.75 341 ALA A C 1
ATOM 2546 O O . ALA A 1 341 ? 0.783 7.462 -1.578 1.00 93.75 341 ALA A O 1
ATOM 2547 N N . HIS A 1 342 ? -0.800 5.905 -1.295 1.00 91.56 342 HIS A N 1
ATOM 2548 C CA . HIS A 1 342 ? -1.913 6.849 -1.172 1.00 91.56 342 HIS A CA 1
ATOM 2549 C C . HIS A 1 342 ? -3.146 6.223 -0.505 1.00 91.56 342 HIS A C 1
ATOM 2551 O O . HIS A 1 342 ? -3.246 5.009 -0.341 1.00 91.56 342 HIS A O 1
ATOM 2557 N N . SER A 1 343 ? -4.135 7.054 -0.158 1.00 89.56 343 SER A N 1
ATOM 2558 C CA . SER A 1 343 ? -5.479 6.568 0.175 1.00 89.56 343 SER A CA 1
ATOM 2559 C C . SER A 1 343 ? -6.505 7.060 -0.834 1.00 89.56 343 SER A C 1
ATOM 2561 O O . SER A 1 343 ? -6.472 8.194 -1.315 1.00 89.56 343 SER A O 1
ATOM 2563 N N . SER A 1 344 ? -7.428 6.191 -1.215 1.00 88.25 344 SER A N 1
ATOM 2564 C CA . SER A 1 344 ? -8.375 6.497 -2.276 1.00 88.25 344 SER A CA 1
ATOM 2565 C C . SER A 1 344 ? -9.668 5.721 -2.116 1.00 88.25 344 SER A C 1
ATOM 2567 O O . SER A 1 344 ? -9.933 5.075 -1.105 1.00 88.25 344 SER A O 1
ATOM 2569 N N . THR A 1 345 ? -10.478 5.815 -3.157 1.00 88.75 345 THR A N 1
ATOM 2570 C CA . THR A 1 345 ? -11.745 5.136 -3.309 1.00 88.75 345 THR A CA 1
ATOM 2571 C C . THR A 1 345 ? -11.766 4.421 -4.657 1.00 88.75 345 THR A C 1
ATOM 2573 O O . THR A 1 345 ? -11.167 4.887 -5.631 1.00 88.75 345 THR A O 1
ATOM 2576 N N . ILE A 1 346 ? -12.511 3.330 -4.739 1.00 90.94 346 ILE A N 1
ATOM 2577 C CA . ILE A 1 346 ? -12.957 2.710 -5.980 1.00 90.94 346 ILE A CA 1
ATOM 2578 C C . ILE A 1 346 ? -14.288 3.388 -6.319 1.00 90.94 346 ILE A C 1
ATOM 2580 O O . ILE A 1 346 ? -15.266 3.191 -5.593 1.00 90.94 346 ILE A O 1
ATOM 2584 N N . PRO A 1 347 ? -14.368 4.233 -7.364 1.00 83.94 347 PRO A N 1
ATOM 2585 C CA . PRO A 1 347 ? -15.601 4.950 -7.667 1.00 83.94 347 PRO A CA 1
ATOM 2586 C C . PRO A 1 347 ? -16.766 3.988 -7.928 1.00 83.94 347 PRO A C 1
ATOM 2588 O O . PRO A 1 347 ? -16.713 3.182 -8.852 1.00 83.94 347 PRO A O 1
ATOM 2591 N N . GLY A 1 348 ? -17.827 4.101 -7.124 1.00 82.19 348 GLY A N 1
ATOM 2592 C CA . GLY A 1 348 ? -18.986 3.202 -7.169 1.00 82.19 348 GLY A CA 1
ATOM 2593 C C . GLY A 1 348 ? -18.829 1.907 -6.363 1.00 82.19 348 GLY A C 1
ATOM 2594 O O . GLY A 1 348 ? -19.760 1.108 -6.336 1.00 82.19 348 GLY A O 1
ATOM 2595 N N . GLY A 1 349 ? -17.691 1.708 -5.696 1.00 90.38 349 GLY A N 1
ATOM 2596 C CA . GLY A 1 349 ? -17.364 0.472 -4.995 1.00 90.38 349 GLY A CA 1
ATOM 2597 C C . GLY A 1 349 ? -17.145 -0.716 -5.935 1.00 90.38 349 GLY A C 1
ATOM 2598 O O . GLY A 1 349 ? -17.293 -0.629 -7.156 1.00 90.38 349 GLY A O 1
ATOM 2599 N N . TYR A 1 350 ? -16.775 -1.845 -5.348 1.00 94.88 350 TYR A N 1
ATOM 2600 C CA . TYR A 1 350 ? -16.587 -3.111 -6.036 1.00 94.88 350 TYR A CA 1
ATOM 2601 C C . TYR A 1 350 ? -17.188 -4.244 -5.213 1.00 94.88 350 TYR A C 1
ATOM 2603 O O . TYR A 1 350 ? -16.737 -4.514 -4.105 1.00 94.88 350 TYR A O 1
ATOM 2611 N N . GLU A 1 351 ? -18.206 -4.902 -5.760 1.00 96.44 351 GLU A N 1
ATOM 2612 C CA . GLU A 1 351 ? -18.804 -6.090 -5.152 1.00 96.44 351 GLU A CA 1
ATOM 2613 C C . GLU A 1 351 ? -17.846 -7.275 -5.294 1.00 96.44 351 GLU A C 1
ATOM 2615 O O . GLU A 1 351 ? -17.446 -7.616 -6.409 1.00 96.44 351 GLU A O 1
ATOM 2620 N N . ILE A 1 352 ? -17.499 -7.913 -4.176 1.00 95.62 352 ILE A N 1
ATOM 2621 C CA . ILE A 1 352 ? -16.618 -9.079 -4.176 1.00 95.62 352 ILE A CA 1
ATOM 2622 C C . ILE A 1 352 ? -17.436 -10.277 -4.692 1.00 95.62 352 ILE A C 1
ATOM 2624 O O . ILE A 1 352 ? -18.447 -10.631 -4.070 1.00 95.62 352 ILE A O 1
ATOM 2628 N N . PRO A 1 353 ? -17.049 -10.903 -5.822 1.00 93.19 353 PRO A N 1
ATOM 2629 C CA . PRO A 1 353 ? -17.814 -11.982 -6.434 1.00 93.19 353 PRO A CA 1
ATOM 2630 C C . PRO A 1 353 ? -18.091 -13.131 -5.467 1.00 93.19 353 PRO A C 1
ATOM 2632 O O . PRO A 1 353 ? -17.230 -13.514 -4.684 1.00 93.19 353 PRO A O 1
ATOM 2635 N N . GLU A 1 354 ? -19.290 -13.708 -5.569 1.00 91.62 354 GLU A N 1
ATOM 2636 C CA . GLU A 1 354 ? -19.735 -14.846 -4.744 1.00 91.62 354 GLU A CA 1
ATOM 2637 C C . GLU A 1 354 ? -19.823 -14.552 -3.232 1.00 91.62 354 GLU A C 1
ATOM 2639 O O . GLU A 1 354 ? -19.977 -15.474 -2.432 1.00 91.62 354 GLU A O 1
ATOM 2644 N N . THR A 1 355 ? -19.815 -13.274 -2.842 1.00 93.12 355 THR A N 1
ATOM 2645 C CA . THR A 1 355 ? -20.034 -12.826 -1.461 1.00 93.12 355 THR A CA 1
ATOM 2646 C C . THR A 1 355 ? -21.124 -11.753 -1.391 1.00 93.12 355 THR A C 1
ATOM 2648 O O . THR A 1 355 ? -21.535 -11.197 -2.412 1.00 93.12 355 THR A O 1
ATOM 2651 N N . ASP A 1 356 ? -21.561 -11.428 -0.173 1.00 92.31 356 ASP A N 1
ATOM 2652 C CA . ASP A 1 356 ? -22.483 -10.318 0.089 1.00 92.31 356 ASP A CA 1
ATOM 2653 C C . ASP A 1 356 ? -21.759 -8.978 0.352 1.00 92.31 356 ASP A C 1
ATOM 2655 O O . ASP A 1 356 ? -22.418 -7.979 0.636 1.00 92.31 356 ASP A O 1
ATOM 2659 N N . PHE A 1 357 ? -20.426 -8.940 0.228 1.00 95.19 357 PHE A N 1
ATOM 2660 C CA . PHE A 1 357 ? -19.583 -7.809 0.626 1.00 95.19 357 PHE A CA 1
ATOM 2661 C C . PHE A 1 357 ? -19.043 -7.019 -0.568 1.00 95.19 357 PHE A C 1
ATOM 2663 O O . PHE A 1 357 ? -18.927 -7.521 -1.692 1.00 95.19 357 PHE A O 1
ATOM 2670 N N . ALA A 1 358 ? -18.681 -5.767 -0.315 1.00 95.44 358 ALA A N 1
ATOM 2671 C CA . ALA A 1 358 ? -18.038 -4.881 -1.271 1.00 95.44 358 ALA A CA 1
ATOM 2672 C C . ALA A 1 358 ? -16.815 -4.185 -0.661 1.00 95.44 358 ALA A C 1
ATOM 2674 O O . ALA A 1 358 ? -16.672 -4.083 0.551 1.00 95.44 358 ALA A O 1
ATOM 2675 N N . VAL A 1 359 ? -15.937 -3.664 -1.512 1.00 94.62 359 VAL A N 1
ATOM 2676 C CA . VAL A 1 359 ? -14.860 -2.750 -1.114 1.00 94.62 359 VAL A CA 1
ATOM 2677 C C . VAL A 1 359 ? -15.018 -1.416 -1.814 1.00 94.62 359 VAL A C 1
ATOM 2679 O O . VAL A 1 359 ? -15.504 -1.346 -2.942 1.00 94.62 359 VAL A O 1
ATOM 2682 N N . ALA A 1 360 ? -14.596 -0.343 -1.157 1.00 91.31 360 ALA A N 1
ATOM 2683 C CA . ALA A 1 360 ? -14.668 0.988 -1.737 1.00 91.31 360 ALA A CA 1
ATOM 2684 C C . ALA A 1 360 ? -13.436 1.811 -1.404 1.00 91.31 360 ALA A C 1
ATOM 2686 O O . ALA A 1 360 ? -12.654 2.121 -2.296 1.00 91.31 360 ALA A O 1
ATOM 2687 N N . ASN A 1 361 ? -13.241 2.149 -0.134 1.00 89.94 361 ASN A N 1
ATOM 2688 C CA . ASN A 1 361 ? -12.071 2.902 0.290 1.00 89.94 361 ASN A CA 1
ATOM 2689 C C . ASN A 1 361 ? -10.888 1.955 0.484 1.00 89.94 361 ASN A C 1
ATOM 2691 O O . ASN A 1 361 ? -11.063 0.837 0.961 1.00 89.94 361 ASN A O 1
ATOM 2695 N N . TYR A 1 362 ? -9.695 2.398 0.098 1.00 93.00 362 TYR A N 1
ATOM 2696 C CA . TYR A 1 362 ? -8.470 1.627 0.274 1.00 93.00 362 TYR A CA 1
ATOM 2697 C C . TYR A 1 362 ? -7.282 2.530 0.594 1.00 93.00 362 TYR A C 1
ATOM 2699 O O . TYR A 1 362 ? -7.252 3.711 0.234 1.00 93.00 362 TYR A O 1
ATOM 2707 N N . ILE A 1 363 ? -6.291 1.946 1.254 1.00 93.31 363 ILE A N 1
ATOM 2708 C CA . ILE A 1 363 ? -4.947 2.497 1.438 1.00 93.31 363 ILE A CA 1
ATOM 2709 C C . ILE A 1 363 ? -3.986 1.551 0.721 1.00 93.31 363 ILE A C 1
ATOM 2711 O O . ILE A 1 363 ? -4.157 0.339 0.837 1.00 93.31 363 ILE A O 1
ATOM 2715 N N . VAL A 1 364 ? -3.019 2.083 -0.025 1.00 93.62 364 VAL A N 1
ATOM 2716 C CA . VAL A 1 364 ? -1.949 1.311 -0.679 1.00 93.62 364 VAL A CA 1
ATOM 2717 C C . VAL A 1 364 ? -0.603 1.983 -0.502 1.00 93.62 364 VAL A C 1
ATOM 2719 O O . VAL A 1 364 ? -0.591 3.237 -0.508 1.00 93.62 364 VAL A O 1
#

pLDDT: mean 85.81, std 18.14, range [28.12, 98.88]

Secondary structure (DSSP, 8-state):
-----PPP---------TTTS----B-PPPPPP----SPPPPPTTS-SS-TTSTTHHHHHHHHHHHH----HHHHHHHHHHHHHHHHHT--HHHHTT--S-EEEEEEEEEEEE-TT--EE-TTSEEESSSSS---EEE--EE--PPTT-SPPGGGSSS---S----S---HHHHHHHHH-SS---SPEEEEEEPTTSSEEE--TT--HHHHHHHHTTTSEEEEEEEPPPEEESS-HHHHH----EEETTTTEEE---TT-----TT-TTGGGGHHHHHHHHHHHH-TT--GGGG----TT-SSSSS--SS--SB-S-EEEEESS--GGGT-TTTGGGSPPP-EEEEEEEEEPTTSS-EEEEEE-

Radius of gyration: 22.93 Å; chains: 1; bounding box: 67×59×59 Å

Foldseek 3Di:
DDDDDDDDDPPPQPAQFLVLDDWDFALAFDDDPDPPPDDADDDDPRDGDPVQQVPQVVVNVVVNVVRVDDRPVVVVVVVVLVVVCVVVVHDSCVVVVPPFAAEAAAEEEEEKEAQPLQQAQQVFWAQPFLGHGRATDGDGTFGIDDAQPFDDQLPDPDDDPDDFDDNDPFQVQLQLQEADQQRDQDFTQQVDQEPVRHRGHGCTRNHNQSVQCVVVVRNYGYHYGYDGYFYFSHYLQQQAAFTWDQDPVVRGTGGDRSSHQCHRPVNNQRNLVVQLRRLQRVCVVPVPPPQVVQFQAPPSCSVVPPDRGHGNQERDHYEYHYHFDALSVGGRPCGNSHHHWTKTFNNSWADHPPDSHTYTIYTD

Sequence (364 aa):
MAGISAAPIAVTSARAAAAEIPYYINYVAPRIERQSDGPEVAGAGGVLGPTSYGSTLEQALAIDAKYAGGNPRDAKQLAKLEAQAIKENKSPRQIKQAKGTQEARLLTILVEFNNTAADDFTGTMVPETVFESRECVPGNVQNGPLHNNIPNPADASHPDNNTMWVPDFSPEHFNKMLYTSEGITERVRPDLTGPDGDPGIDISGFTMKNMYEEMSKGAYTVTGEATAWVTVPHSEAWYGANRCFFDTEEGEWVAGPPQGMQGHPDNPAGPGALGPDAVNALAAAQPDFPWADYDIEDQGDVDGDGNFLEPDGVIDHLVLVHAGEDKSGGGGAQGVYAIWAHSSTIPGGYEIPETDFAVANYIV